Protein AF-0000000084972484 (afdb_homodimer)

pLDDT: mean 96.54, std 4.29, range [66.31, 98.94]

Sequence (312 aa):
MQRITNLLAIKDGQVLLLQKPRRGWFVAPGGKMEPGESIYDSAIREFQEETNLTPKDVHLKGVYTMVIKNGDTVVDEWMLYTFIATDVEGTPFVETREGILSWYEIERLKDLPMAAGDRTNLLFAALNQGTQYGTFEYTEDFELISEKIQNSTEQNMQRITNLLAIKDGQVLLLQKPRRGWFVAPGGKMEPGESIYDSAIREFQEETNLTPKDVHLKGVYTMVIKNGDTVVDEWMLYTFIATDVEGTPFVETREGILSWYEIERLKDLPMAAGDRTNLLFAALNQGTQYGTFEYTEDFELISEKIQNSTEQN

Structure (mmCIF, N/CA/C/O backbone):
data_AF-0000000084972484-model_v1
#
loop_
_entity.id
_entity.type
_entity.pdbx_description
1 polymer '8-oxo-dGTP diphosphatase'
#
loop_
_atom_site.group_PDB
_atom_site.id
_atom_site.type_symbol
_atom_site.label_atom_id
_atom_site.label_alt_id
_atom_site.label_comp_id
_atom_site.label_asym_id
_atom_site.label_entity_id
_atom_site.label_seq_id
_atom_site.pdbx_PDB_ins_code
_atom_site.Cartn_x
_atom_site.Cartn_y
_atom_site.Cartn_z
_atom_site.occupancy
_atom_site.B_iso_or_equiv
_atom_site.auth_seq_id
_atom_site.auth_comp_id
_atom_site.auth_asym_id
_atom_site.auth_atom_id
_atom_site.pdbx_PDB_model_num
ATOM 1 N N . MET A 1 1 ? 14.883 3.906 -2.758 1 89.44 1 MET A N 1
ATOM 2 C CA . MET A 1 1 ? 13.633 4.605 -3.033 1 89.44 1 MET A CA 1
ATOM 3 C C . MET A 1 1 ? 12.938 5.012 -1.736 1 89.44 1 MET A C 1
ATOM 5 O O . MET A 1 1 ? 12.852 4.223 -0.796 1 89.44 1 MET A O 1
ATOM 9 N N . GLN A 1 2 ? 12.508 6.246 -1.641 1 95.25 2 GLN A N 1
ATOM 10 C CA . GLN A 1 2 ? 11.867 6.785 -0.444 1 95.25 2 GLN A CA 1
ATOM 11 C C . GLN A 1 2 ? 10.43 6.285 -0.316 1 95.25 2 GLN A C 1
ATOM 13 O O . GLN A 1 2 ? 9.75 6.066 -1.321 1 95.25 2 GLN A O 1
ATOM 18 N N . ARG A 1 3 ? 9.992 6.047 0.884 1 98.56 3 ARG A N 1
ATOM 19 C CA . ARG A 1 3 ? 8.617 5.711 1.237 1 98.56 3 ARG A CA 1
ATOM 20 C C . ARG A 1 3 ? 8.047 6.723 2.227 1 98.56 3 ARG A C 1
ATOM 22 O O . ARG A 1 3 ? 8.641 6.973 3.277 1 98.56 3 ARG A O 1
ATOM 29 N N . ILE A 1 4 ? 6.895 7.262 1.868 1 98.75 4 ILE A N 1
ATOM 30 C CA . ILE A 1 4 ? 6.254 8.297 2.678 1 98.75 4 ILE A CA 1
ATOM 31 C C . ILE A 1 4 ? 4.859 7.832 3.098 1 98.75 4 ILE A C 1
ATOM 33 O O . ILE A 1 4 ? 4.117 7.266 2.293 1 98.75 4 ILE A O 1
ATOM 37 N N . THR A 1 5 ? 4.555 8.055 4.359 1 98.88 5 THR A N 1
ATOM 38 C CA . THR A 1 5 ? 3.193 7.848 4.844 1 98.88 5 THR A CA 1
ATOM 39 C C . THR A 1 5 ? 2.582 9.164 5.32 1 98.88 5 THR A C 1
ATOM 41 O O . THR A 1 5 ? 3.287 10.023 5.855 1 98.88 5 THR A O 1
ATOM 44 N N . ASN A 1 6 ? 1.361 9.328 5.074 1 98.81 6 ASN A N 1
ATOM 45 C CA . ASN A 1 6 ? 0.602 10.391 5.723 1 98.81 6 ASN A CA 1
ATOM 46 C C . ASN A 1 6 ? -0.734 9.883 6.254 1 98.81 6 ASN A C 1
ATOM 48 O O . ASN A 1 6 ? -1.174 8.781 5.898 1 98.81 6 ASN A O 1
ATOM 52 N N . LEU A 1 7 ? -1.251 10.523 7.211 1 98.94 7 LEU A N 1
ATOM 53 C CA . LEU A 1 7 ? -2.477 10.133 7.898 1 98.94 7 LEU A CA 1
ATOM 54 C C . LEU A 1 7 ? -3.402 11.328 8.086 1 98.94 7 LEU A C 1
ATOM 56 O O . LEU A 1 7 ? -3.035 12.305 8.742 1 98.94 7 LEU A O 1
ATOM 60 N N . LEU A 1 8 ? -4.543 11.273 7.492 1 98.88 8 LEU A N 1
ATOM 61 C CA . LEU A 1 8 ? -5.566 12.312 7.582 1 98.88 8 LEU A CA 1
ATOM 62 C C . LEU A 1 8 ? -6.582 11.977 8.672 1 98.88 8 LEU A C 1
ATOM 64 O O . LEU A 1 8 ? -7.371 11.039 8.523 1 98.88 8 LEU A O 1
ATOM 68 N N . ALA A 1 9 ? -6.586 12.688 9.734 1 98.69 9 ALA A N 1
ATOM 69 C CA . ALA A 1 9 ? -7.609 12.539 10.766 1 98.69 9 ALA A CA 1
ATOM 70 C C . ALA A 1 9 ? -8.914 13.211 10.352 1 98.69 9 ALA A C 1
ATOM 72 O O . ALA A 1 9 ? -8.914 14.367 9.922 1 98.69 9 ALA A O 1
ATOM 73 N N . ILE A 1 10 ? -9.945 12.523 10.453 1 98.06 10 ILE A N 1
ATOM 74 C CA . ILE A 1 10 ? -11.281 13.008 10.133 1 98.06 10 ILE A CA 1
ATOM 75 C C . ILE A 1 10 ? -12.18 12.898 11.367 1 98.06 10 ILE A C 1
ATOM 77 O O . ILE A 1 10 ? -12.445 11.789 11.844 1 98.06 10 ILE A O 1
ATOM 81 N N . LYS A 1 11 ? -12.625 13.953 11.812 1 95.19 11 LYS A N 1
ATOM 82 C CA . LYS A 1 11 ? -13.453 13.977 13.016 1 95.19 11 LYS A CA 1
ATOM 83 C C . LYS A 1 11 ? -14.492 15.094 12.938 1 95.19 11 LYS A C 1
ATOM 85 O O . LYS A 1 11 ? -14.156 16.25 12.656 1 95.19 11 LYS A O 1
ATOM 90 N N . ASP A 1 12 ? -15.812 14.703 13.211 1 94.62 12 ASP A N 1
ATOM 91 C CA . ASP A 1 12 ? -16.906 15.672 13.266 1 94.62 12 ASP A CA 1
ATOM 92 C C . ASP A 1 12 ? -16.953 16.516 11.992 1 94.62 12 ASP A C 1
ATOM 94 O O . ASP A 1 12 ? -17.031 17.75 12.055 1 94.62 12 ASP A O 1
ATOM 98 N N . GLY A 1 13 ? -16.719 15.859 10.82 1 95.38 13 GLY A N 1
ATOM 99 C CA . GLY A 1 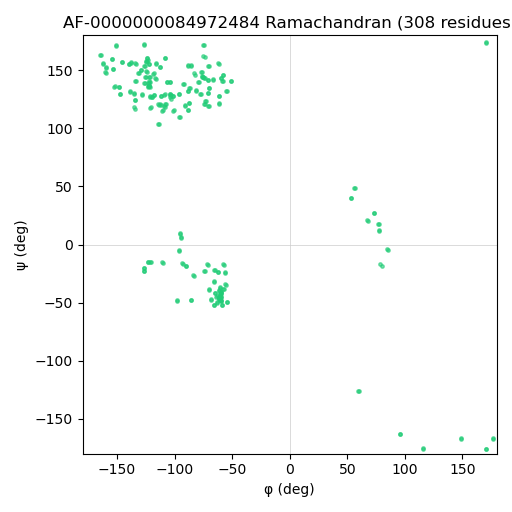13 ? -16.828 16.5 9.523 1 95.38 13 GLY A CA 1
ATOM 100 C C . GLY A 1 13 ? -15.633 17.391 9.188 1 95.38 13 GLY A C 1
ATOM 101 O O . GLY A 1 13 ? -15.672 18.156 8.227 1 95.38 13 GLY A O 1
ATOM 102 N N . GLN A 1 14 ? -14.617 17.266 9.938 1 98.06 14 GLN A N 1
ATOM 103 C CA . GLN A 1 14 ? -13.422 18.078 9.727 1 98.06 14 GLN A CA 1
ATOM 104 C C . GLN A 1 14 ? -12.188 17.203 9.531 1 98.06 14 GLN A C 1
ATOM 106 O O . GLN A 1 14 ? -12.188 16.031 9.914 1 98.06 14 GLN A O 1
ATOM 111 N N . VAL A 1 15 ? -11.195 17.797 8.906 1 98.62 15 VAL A N 1
ATOM 112 C CA . VAL A 1 15 ? -9.914 17.109 8.688 1 98.62 15 VAL A CA 1
ATOM 113 C C . VAL A 1 15 ? -8.789 17.922 9.328 1 98.62 15 VAL A C 1
ATOM 115 O O . VAL A 1 15 ? -8.805 19.156 9.297 1 98.62 15 VAL A O 1
ATOM 118 N N . LEU A 1 16 ? -7.852 17.219 9.938 1 98 16 LEU A N 1
ATOM 119 C CA . LEU A 1 16 ? -6.672 17.859 10.508 1 98 16 LEU A CA 1
ATOM 120 C C . LEU A 1 16 ? -5.574 18 9.461 1 98 16 LEU A C 1
ATOM 122 O O . LEU A 1 16 ? -5.125 17.016 8.891 1 98 16 LEU A O 1
ATOM 126 N N . LEU A 1 17 ? -5.168 19.234 9.234 1 98 17 LEU A N 1
ATOM 127 C CA . LEU A 1 17 ? -4.148 19.5 8.227 1 98 17 LEU A CA 1
ATOM 128 C C . LEU A 1 17 ? -2.99 20.297 8.82 1 98 17 LEU A C 1
ATOM 130 O O . LEU A 1 17 ? -3.146 20.938 9.859 1 98 17 LEU A O 1
ATOM 134 N N . LEU A 1 18 ? -1.898 20.141 8.25 1 97.12 18 LEU A N 1
ATOM 135 C CA . LEU A 1 18 ? -0.684 20.875 8.57 1 97.12 18 LEU A CA 1
ATOM 136 C C . LEU A 1 18 ? -0.345 21.859 7.461 1 97.12 18 LEU A C 1
ATOM 138 O O . LEU A 1 18 ? -0.182 21.469 6.305 1 97.12 18 LEU A O 1
ATOM 142 N N . GLN A 1 19 ? -0.308 23.109 7.758 1 96.38 19 GLN A N 1
ATOM 143 C CA . GLN A 1 19 ? 0.121 24.125 6.789 1 96.38 19 GLN A CA 1
ATOM 144 C C . GLN A 1 19 ? 1.631 24.328 6.852 1 96.38 19 GLN A C 1
ATOM 146 O O . GLN A 1 19 ? 2.152 24.812 7.859 1 96.38 19 GLN A O 1
ATOM 151 N N . LYS A 1 20 ? 2.291 24 5.781 1 92.94 20 LYS A N 1
ATOM 152 C CA . LYS A 1 20 ? 3.746 24.125 5.73 1 92.94 20 LYS A CA 1
ATOM 153 C C . LYS A 1 20 ? 4.168 25.594 5.555 1 92.94 20 LYS A C 1
ATOM 155 O O . LYS A 1 20 ? 3.506 26.344 4.848 1 92.94 20 LYS A O 1
ATOM 160 N N . PRO A 1 21 ? 5.305 25.938 6.199 1 86.62 21 PRO A N 1
ATOM 161 C CA . PRO A 1 21 ? 5.781 27.328 6.094 1 86.62 21 PRO A CA 1
ATOM 162 C C . PRO A 1 21 ? 6.145 27.719 4.664 1 86.62 21 PRO A C 1
ATOM 164 O O . PRO A 1 21 ? 5.852 28.828 4.23 1 86.62 21 PRO A O 1
ATOM 167 N N . ARG A 1 22 ? 6.848 26.844 3.979 1 77.5 22 ARG A N 1
ATOM 168 C CA . ARG A 1 22 ? 7.227 27.109 2.596 1 77.5 22 ARG A CA 1
ATOM 169 C C . ARG A 1 22 ? 6.027 26.969 1.662 1 77.5 22 ARG A C 1
ATOM 171 O O . ARG A 1 22 ? 5.395 25.906 1.616 1 77.5 22 ARG A O 1
ATOM 178 N N . ARG A 1 23 ? 5.543 27.984 0.837 1 81.94 23 ARG A N 1
ATOM 179 C CA . ARG A 1 23 ? 4.496 28.047 -0.175 1 81.94 23 ARG A CA 1
ATOM 180 C C . ARG A 1 23 ? 3.115 28.141 0.47 1 81.94 23 ARG A C 1
ATOM 182 O O . ARG A 1 23 ? 2.121 28.391 -0.214 1 81.94 23 ARG A O 1
ATOM 189 N N . GLY A 1 24 ? 3.088 27.766 1.851 1 90.62 24 GLY A N 1
ATOM 190 C CA . GLY A 1 24 ? 1.802 27.812 2.527 1 90.62 24 GLY A CA 1
ATOM 191 C C . GLY A 1 24 ? 0.9 26.641 2.174 1 90.62 24 GLY A C 1
ATOM 192 O O . GLY A 1 24 ? -0.32 26.734 2.338 1 90.62 24 GLY A O 1
ATOM 193 N N . TRP A 1 25 ? 1.458 25.609 1.646 1 94.56 25 TRP A N 1
ATOM 194 C CA . TRP A 1 25 ? 0.676 24.453 1.214 1 94.56 25 TRP A CA 1
ATOM 195 C C . TRP A 1 25 ? 0.201 23.641 2.412 1 94.56 25 TRP A C 1
ATOM 197 O O . TRP A 1 25 ? 0.936 23.469 3.387 1 94.56 25 TRP A O 1
ATOM 207 N N . PHE A 1 26 ? -1.023 23.125 2.262 1 97.12 26 PHE A N 1
ATOM 208 C CA . PHE A 1 26 ? -1.597 22.219 3.26 1 97.12 26 PHE A CA 1
ATOM 209 C C . PHE A 1 26 ? -1.3 20.766 2.914 1 97.12 26 PHE A C 1
ATOM 211 O O . PHE A 1 26 ? -1.375 20.375 1.749 1 97.12 26 PHE A O 1
ATOM 218 N N . VAL A 1 27 ? -0.958 20.031 3.912 1 97.25 27 VAL A N 1
ATOM 219 C CA . VAL A 1 27 ? -0.703 18.609 3.758 1 97.25 27 VAL A CA 1
ATOM 220 C C . VAL A 1 27 ? -1.32 17.844 4.926 1 97.25 27 VAL A C 1
ATOM 222 O O . VAL A 1 27 ? -1.658 18.438 5.953 1 97.25 27 VAL A O 1
ATOM 225 N N . ALA A 1 28 ? -1.609 16.562 4.75 1 98.44 28 ALA A N 1
ATOM 226 C CA . ALA A 1 28 ? -1.858 15.695 5.898 1 98.44 28 ALA A CA 1
ATOM 227 C C . ALA A 1 28 ? -0.57 15.43 6.672 1 98.44 28 ALA A C 1
ATOM 229 O O . ALA A 1 28 ? 0.498 15.273 6.078 1 98.44 28 ALA A O 1
ATOM 230 N N . PRO A 1 29 ? -0.65 15.391 8.062 1 97.94 29 PRO A N 1
ATOM 231 C CA . PRO A 1 29 ? 0.538 14.992 8.82 1 97.94 29 PRO A CA 1
ATOM 232 C C . PRO A 1 29 ? 1.147 13.688 8.32 1 97.94 29 PRO A C 1
ATOM 234 O O . PRO A 1 29 ? 0.418 12.766 7.953 1 97.94 29 PRO A O 1
ATOM 237 N N . GLY A 1 30 ? 2.4 13.578 8.281 1 97.81 30 GLY A N 1
ATOM 238 C CA . GLY A 1 30 ? 3.09 12.398 7.766 1 97.81 30 GLY A CA 1
ATOM 239 C C . GLY A 1 30 ? 4.586 12.602 7.621 1 97.81 30 GLY A C 1
ATOM 240 O O . GLY A 1 30 ? 5.125 13.625 8.047 1 97.81 30 GLY A O 1
ATOM 241 N N . GLY A 1 31 ? 5.289 11.586 7.074 1 97.81 31 GLY A N 1
ATOM 242 C CA . GLY A 1 31 ? 6.734 11.648 6.922 1 97.81 31 GLY A CA 1
ATOM 243 C C . GLY A 1 31 ? 7.336 10.375 6.371 1 97.81 31 GLY A C 1
ATOM 244 O O . GLY A 1 31 ? 6.621 9.523 5.84 1 97.81 31 GLY A O 1
ATOM 245 N N . LYS A 1 32 ? 8.641 10.297 6.488 1 98.31 32 LYS A N 1
ATOM 246 C CA . LYS A 1 32 ? 9.383 9.188 5.887 1 98.31 32 LYS A CA 1
ATOM 247 C C . LYS A 1 32 ? 9.297 7.938 6.758 1 98.31 32 LYS A C 1
ATOM 249 O O . LYS A 1 32 ? 9.352 8.023 7.984 1 98.31 32 LYS A O 1
ATOM 254 N N . MET A 1 33 ? 9.156 6.816 6.098 1 98.56 33 MET A N 1
ATOM 255 C CA . MET A 1 33 ? 9.266 5.535 6.789 1 98.56 33 MET A CA 1
ATOM 256 C C . MET A 1 33 ? 10.695 5.312 7.289 1 98.56 33 MET A C 1
ATOM 258 O O . MET A 1 33 ? 11.656 5.672 6.609 1 98.56 33 MET A O 1
ATOM 262 N N . GLU A 1 34 ? 10.859 4.742 8.453 1 97.88 34 GLU A N 1
ATOM 263 C CA . GLU A 1 34 ? 12.148 4.246 8.93 1 97.88 34 GLU A CA 1
ATOM 264 C C . GLU A 1 34 ? 12.406 2.824 8.445 1 97.88 34 GLU A C 1
ATOM 266 O O . GLU A 1 34 ? 11.469 2.074 8.18 1 97.88 34 GLU A O 1
ATOM 271 N N . PRO A 1 35 ? 13.656 2.477 8.352 1 96.31 35 PRO A N 1
ATOM 272 C CA . PRO A 1 35 ? 13.961 1.108 7.922 1 96.31 35 PRO A CA 1
ATOM 273 C C . PRO A 1 35 ? 13.289 0.053 8.797 1 96.31 35 PRO A C 1
ATOM 275 O O . PRO A 1 35 ? 13.266 0.179 10.023 1 96.31 35 PRO A O 1
ATOM 278 N N . GLY A 1 36 ? 12.641 -0.924 8.156 1 96.31 36 GLY A N 1
ATOM 279 C CA . GLY A 1 36 ? 12.078 -2.074 8.844 1 96.31 36 GLY A CA 1
ATOM 280 C C . GLY A 1 36 ? 10.68 -1.821 9.383 1 96.31 36 GLY A C 1
ATOM 281 O O . GLY A 1 36 ? 10.031 -2.738 9.883 1 96.31 36 GLY A O 1
ATOM 282 N N . GLU A 1 37 ? 10.188 -0.682 9.273 1 97.62 37 GLU A N 1
ATOM 283 C CA . GLU A 1 37 ? 8.859 -0.348 9.781 1 97.62 37 GLU A CA 1
ATOM 284 C C . GLU A 1 37 ? 7.77 -0.749 8.797 1 97.62 37 GLU A C 1
ATOM 286 O O . GLU A 1 37 ? 8.008 -0.813 7.59 1 97.62 37 GLU A O 1
ATOM 291 N N . SER A 1 38 ? 6.598 -1.129 9.344 1 98.81 38 SER A N 1
ATOM 292 C CA . SER A 1 38 ? 5.441 -1.236 8.461 1 98.81 38 SER A CA 1
ATOM 293 C C . SER A 1 38 ? 4.898 0.14 8.086 1 98.81 38 SER A C 1
ATOM 295 O O . SER A 1 38 ? 5.16 1.124 8.781 1 98.81 38 SER A O 1
ATOM 297 N N . ILE A 1 39 ? 4.098 0.188 7.023 1 98.94 39 ILE A N 1
ATOM 298 C CA . ILE A 1 39 ? 3.488 1.457 6.641 1 98.94 39 ILE A CA 1
ATOM 299 C C . ILE A 1 39 ? 2.51 1.905 7.723 1 98.94 39 ILE A C 1
ATOM 301 O O . ILE A 1 39 ? 2.33 3.105 7.945 1 98.94 39 ILE A O 1
ATOM 305 N N . TYR A 1 40 ? 1.895 0.992 8.391 1 98.94 40 TYR A N 1
ATOM 306 C CA . TYR A 1 40 ? 0.938 1.274 9.453 1 98.94 40 TYR A CA 1
ATOM 307 C C . TYR A 1 40 ? 1.627 1.931 10.641 1 98.94 40 TYR A C 1
ATOM 309 O O . TYR A 1 40 ? 1.202 2.992 11.109 1 98.94 40 TYR A O 1
ATOM 317 N N . ASP A 1 41 ? 2.699 1.298 11.117 1 98.88 41 ASP A N 1
ATOM 318 C CA . ASP A 1 41 ? 3.473 1.844 12.227 1 98.88 41 ASP A CA 1
ATOM 319 C C . ASP A 1 41 ? 4.047 3.213 11.875 1 98.88 41 ASP A C 1
ATOM 321 O O . ASP A 1 41 ? 4.062 4.121 12.711 1 98.88 41 ASP A O 1
ATOM 325 N N . SER A 1 42 ? 4.535 3.307 10.695 1 98.88 42 SER A N 1
ATOM 326 C CA . SER A 1 42 ? 5.109 4.566 10.242 1 98.88 42 SER A CA 1
ATOM 327 C C . SER A 1 42 ? 4.074 5.688 10.258 1 98.88 42 SER A C 1
ATOM 329 O O . SER A 1 42 ? 4.34 6.777 10.766 1 98.88 42 SER A O 1
ATOM 331 N N . ALA A 1 43 ? 2.867 5.418 9.719 1 98.88 43 ALA A N 1
ATOM 332 C CA . ALA A 1 43 ? 1.811 6.422 9.648 1 98.88 43 ALA A CA 1
ATOM 333 C C . ALA A 1 43 ? 1.432 6.91 11.047 1 98.88 43 ALA A C 1
ATOM 335 O O . ALA A 1 43 ? 1.315 8.117 11.281 1 98.88 43 ALA A O 1
ATOM 336 N N . ILE A 1 44 ? 1.293 5.949 11.938 1 98.88 44 ILE A N 1
ATOM 337 C CA . ILE A 1 44 ? 0.881 6.281 13.297 1 98.88 44 ILE A CA 1
ATOM 338 C C . ILE A 1 44 ? 1.992 7.059 14 1 98.88 44 ILE A C 1
ATOM 340 O O . ILE A 1 44 ? 1.734 8.078 14.641 1 98.88 44 ILE A O 1
ATOM 344 N N . ARG A 1 45 ? 3.24 6.562 13.898 1 98.75 45 ARG A N 1
ATOM 345 C CA . ARG A 1 45 ? 4.367 7.223 14.555 1 98.75 45 ARG A CA 1
ATOM 346 C C . ARG A 1 45 ? 4.516 8.664 14.07 1 98.75 45 ARG A C 1
ATOM 348 O O . ARG A 1 45 ? 4.598 9.586 14.875 1 98.75 45 ARG A O 1
ATOM 355 N N . GLU A 1 46 ? 4.57 8.883 12.75 1 98.38 46 GLU A N 1
ATOM 356 C CA . GLU A 1 46 ? 4.723 10.219 12.172 1 98.38 46 GLU A CA 1
ATOM 357 C C . GLU A 1 46 ? 3.57 11.133 12.586 1 98.38 46 GLU A C 1
ATOM 359 O O . GLU A 1 46 ? 3.781 12.312 12.883 1 98.38 46 GLU A O 1
ATOM 364 N N . PHE A 1 47 ? 2.352 10.609 12.594 1 98.69 47 PHE A N 1
ATOM 365 C CA . PHE A 1 47 ? 1.179 11.391 12.984 1 98.69 47 PHE A CA 1
ATOM 366 C C . PHE A 1 47 ? 1.301 11.859 14.422 1 98.69 47 PHE A C 1
ATOM 368 O O . PHE A 1 47 ? 1.072 13.039 14.719 1 98.69 47 PHE A O 1
ATOM 375 N N . GLN A 1 48 ? 1.665 10.953 15.266 1 98.38 48 GLN A N 1
ATOM 376 C CA . GLN A 1 48 ? 1.807 11.297 16.672 1 98.38 48 GLN A CA 1
ATOM 377 C C . GLN A 1 48 ? 2.932 12.305 16.891 1 98.38 48 GLN A C 1
ATOM 379 O O . GLN A 1 48 ? 2.781 13.25 17.656 1 98.38 48 GLN A O 1
ATOM 384 N N . GLU A 1 49 ? 4.039 12.125 16.219 1 97.5 49 GLU A N 1
ATOM 385 C CA . GLU A 1 49 ? 5.18 13.023 16.344 1 97.5 49 GLU A CA 1
ATOM 386 C C . GLU A 1 49 ? 4.805 14.445 15.922 1 97.5 49 GLU A C 1
ATOM 388 O O . GLU A 1 49 ? 5.23 15.414 16.547 1 97.5 49 GLU A O 1
ATOM 393 N N . GLU A 1 50 ? 3.977 14.57 14.914 1 96.81 50 GLU A N 1
ATOM 394 C CA . GLU A 1 50 ? 3.699 15.875 14.336 1 96.81 50 GLU A CA 1
ATOM 395 C C . GLU A 1 50 ? 2.469 16.516 14.969 1 96.81 50 GLU A C 1
ATOM 397 O O . GLU A 1 50 ? 2.262 17.719 14.859 1 96.81 50 GLU A O 1
ATOM 402 N N . THR A 1 51 ? 1.583 15.758 15.695 1 97.62 51 THR A N 1
ATOM 403 C CA . THR A 1 51 ? 0.297 16.328 16.094 1 97.62 51 THR A CA 1
ATOM 404 C C . THR A 1 51 ? 0.086 16.188 17.594 1 97.62 51 THR A C 1
ATOM 406 O O . THR A 1 51 ? -0.775 16.859 18.172 1 97.62 51 THR A O 1
ATOM 409 N N . ASN A 1 52 ? 0.817 15.266 18.25 1 97.75 52 ASN A N 1
ATOM 410 C CA . ASN A 1 52 ? 0.631 14.93 19.656 1 97.75 52 ASN A CA 1
ATOM 411 C C . ASN A 1 52 ? -0.711 14.25 19.906 1 97.75 52 ASN A C 1
ATOM 413 O O . ASN A 1 52 ? -1.257 14.312 21 1 97.75 52 ASN A O 1
ATOM 417 N N . LEU A 1 53 ? -1.282 13.688 18.875 1 98.12 53 LEU A N 1
ATOM 418 C CA . LEU A 1 53 ? -2.553 12.977 18.969 1 98.12 53 LEU A CA 1
ATOM 419 C C . LEU A 1 53 ? -2.357 11.484 18.719 1 98.12 53 LEU A C 1
ATOM 421 O O . LEU A 1 53 ? -1.43 11.086 18 1 98.12 53 LEU A O 1
ATOM 425 N N . THR A 1 54 ? -3.225 10.688 19.297 1 98.69 54 THR A N 1
ATOM 426 C CA . THR A 1 54 ? -3.307 9.266 19 1 98.69 54 THR A CA 1
ATOM 427 C C . THR A 1 54 ? -4.469 8.977 18.047 1 98.69 54 THR A C 1
ATOM 429 O O . THR A 1 54 ? -5.629 9.203 18.391 1 98.69 54 THR A O 1
ATOM 432 N N . PRO A 1 55 ? -4.164 8.523 16.875 1 98.75 55 PRO A N 1
ATOM 433 C CA . PRO A 1 55 ? -5.254 8.242 15.938 1 98.75 55 PRO A CA 1
ATOM 434 C C . PRO A 1 55 ? -5.996 6.949 16.25 1 98.75 55 PRO A C 1
ATOM 436 O O . PRO A 1 55 ? -5.387 5.992 16.75 1 98.75 55 PRO A O 1
ATOM 439 N N . LYS A 1 56 ? -7.258 6.926 15.953 1 98.06 56 LYS A N 1
ATOM 440 C CA . LYS A 1 56 ? -8.102 5.746 16.141 1 98.06 56 LYS A CA 1
ATOM 441 C C . LYS A 1 56 ? -8.672 5.262 14.812 1 98.06 56 LYS A C 1
ATOM 443 O O . LYS A 1 56 ? -8.938 6.066 13.914 1 98.06 56 LYS A O 1
ATOM 448 N N . ASP A 1 57 ? -8.852 3.92 14.695 1 98 57 ASP A N 1
ATOM 449 C 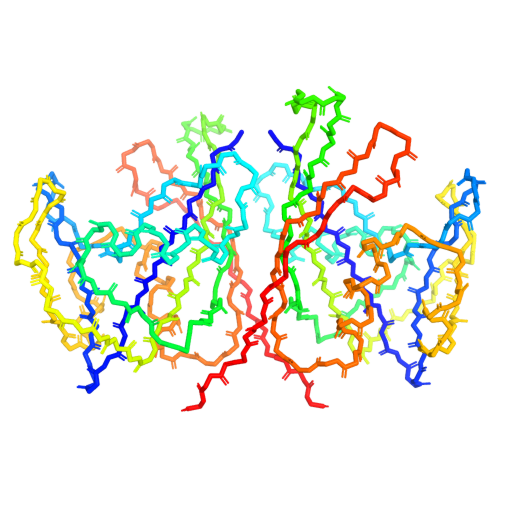CA . ASP A 1 57 ? -9.469 3.287 13.539 1 98 57 ASP A CA 1
ATOM 450 C C . ASP A 1 57 ? -8.727 3.652 12.258 1 98 57 ASP A C 1
ATOM 452 O O . ASP A 1 57 ? -9.336 4.113 11.289 1 98 57 ASP A O 1
ATOM 456 N N . VAL A 1 58 ? -7.457 3.529 12.289 1 98.81 58 VAL A N 1
ATOM 457 C CA . VAL A 1 58 ? -6.574 3.865 11.18 1 98.81 58 VAL A CA 1
ATOM 458 C C . VAL A 1 58 ? -6.758 2.852 10.047 1 98.81 58 VAL A C 1
ATOM 460 O O . VAL A 1 58 ? -6.801 1.644 10.289 1 98.81 58 VAL A O 1
ATOM 463 N N . HIS A 1 59 ? -6.863 3.369 8.828 1 98.88 59 HIS A N 1
ATOM 464 C CA . HIS A 1 59 ? -7.098 2.502 7.676 1 98.88 59 HIS A CA 1
ATOM 465 C C . HIS A 1 59 ? -6.453 3.072 6.418 1 98.88 59 HIS A C 1
ATOM 467 O O . HIS A 1 59 ? -6.535 4.277 6.164 1 98.88 59 HIS A O 1
ATOM 473 N N . LEU A 1 60 ? -5.797 2.242 5.648 1 98.94 60 LEU A N 1
ATOM 474 C CA . LEU A 1 60 ? -5.156 2.631 4.398 1 98.94 60 LEU A CA 1
ATOM 475 C C . LEU A 1 60 ? -6.191 2.936 3.322 1 98.94 60 LEU A C 1
ATOM 477 O O . LEU A 1 60 ? -7.086 2.123 3.066 1 98.94 60 LEU A O 1
ATOM 481 N N . LYS A 1 61 ? -6.055 4.105 2.65 1 98.88 61 LYS A N 1
ATOM 482 C CA . LYS A 1 61 ? -7.035 4.516 1.651 1 98.88 61 LYS A CA 1
ATOM 483 C C . LYS A 1 61 ? -6.387 4.695 0.283 1 98.88 61 LYS A C 1
ATOM 485 O O . LYS A 1 61 ? -7.078 4.789 -0.732 1 98.88 61 LYS A O 1
ATOM 490 N N . GLY A 1 62 ? -5.082 4.766 0.251 1 98.88 62 GLY A N 1
ATOM 491 C CA . GLY A 1 62 ? -4.457 4.996 -1.041 1 98.88 62 GLY A CA 1
ATOM 492 C C . GLY A 1 62 ? -2.994 4.594 -1.074 1 98.88 62 GLY A C 1
ATOM 493 O O . GLY A 1 62 ? -2.291 4.703 -0.067 1 98.88 62 GLY A O 1
ATOM 494 N N . VAL A 1 63 ? -2.484 4.156 -2.17 1 98.94 63 VAL A N 1
ATOM 495 C CA . VAL A 1 63 ? -1.088 3.848 -2.455 1 98.94 63 VAL A CA 1
ATOM 496 C C . VAL A 1 63 ? -0.696 4.43 -3.811 1 98.94 63 VAL A C 1
ATOM 498 O O . VAL A 1 63 ? -1.312 4.113 -4.832 1 98.94 63 VAL A O 1
ATOM 501 N N . TYR A 1 64 ? 0.36 5.262 -3.826 1 98.88 64 TYR A N 1
ATOM 502 C CA . TYR A 1 64 ? 0.665 6.02 -5.035 1 98.88 64 TYR A CA 1
ATOM 503 C C . TYR A 1 64 ? 2.15 5.945 -5.367 1 98.88 64 TYR A C 1
ATOM 505 O O . TYR A 1 64 ? 2.996 5.977 -4.469 1 98.88 64 TYR A O 1
ATOM 513 N N . THR A 1 65 ? 2.42 5.84 -6.633 1 98.81 65 THR A N 1
ATOM 514 C CA . THR A 1 65 ? 3.758 6.059 -7.164 1 98.81 65 THR A CA 1
ATOM 515 C C . THR A 1 65 ? 3.949 7.52 -7.562 1 98.81 65 THR A C 1
ATOM 517 O O . THR A 1 65 ? 3.213 8.039 -8.398 1 98.81 65 THR A O 1
ATOM 520 N N . MET A 1 66 ? 4.922 8.164 -6.938 1 98.5 66 MET A N 1
ATOM 521 C CA . MET A 1 66 ? 5.234 9.562 -7.211 1 98.5 66 MET A CA 1
ATOM 522 C C . MET A 1 66 ? 6.496 9.68 -8.062 1 98.5 66 MET A C 1
ATOM 524 O O . MET A 1 66 ? 7.535 9.109 -7.715 1 98.5 66 MET A O 1
ATOM 528 N N . VAL A 1 67 ? 6.371 10.445 -9.172 1 98.44 67 VAL A N 1
ATOM 529 C CA . VAL A 1 67 ? 7.48 10.547 -10.109 1 98.44 67 VAL A CA 1
ATOM 530 C C . VAL A 1 67 ? 7.793 12.016 -10.391 1 98.44 67 VAL A C 1
ATOM 532 O O . VAL A 1 67 ? 6.891 12.805 -10.68 1 98.44 67 VAL A O 1
ATOM 535 N N . ILE A 1 68 ? 9.023 12.391 -10.273 1 98.31 68 ILE A N 1
ATOM 536 C CA . ILE A 1 68 ? 9.484 13.711 -10.68 1 98.31 68 ILE A CA 1
ATOM 537 C C . ILE A 1 68 ? 10.25 13.609 -12 1 98.31 68 ILE A C 1
ATOM 539 O O . ILE A 1 68 ? 11.18 12.805 -12.125 1 98.31 68 ILE A O 1
ATOM 543 N N . LYS A 1 69 ? 9.922 14.391 -12.914 1 98.12 69 LYS A N 1
ATOM 544 C CA . LYS A 1 69 ? 10.523 14.352 -14.25 1 98.12 69 LYS A CA 1
ATOM 545 C C . LYS A 1 69 ? 11.164 15.688 -14.602 1 98.12 69 LYS A C 1
ATOM 547 O O . LYS A 1 69 ? 10.68 16.75 -14.188 1 98.12 69 LYS A O 1
ATOM 552 N N . ASN A 1 70 ? 12.25 15.648 -15.297 1 97.75 70 ASN A N 1
ATOM 553 C CA . ASN A 1 70 ? 12.852 16.734 -16.078 1 97.75 70 ASN A CA 1
ATOM 554 C C . ASN A 1 70 ? 12.836 16.422 -17.562 1 97.75 70 ASN A C 1
ATOM 556 O O . ASN A 1 70 ? 13.664 15.648 -18.047 1 97.75 70 ASN A O 1
ATOM 560 N N . GLY A 1 71 ? 11.938 17.062 -18.188 1 94.81 71 GLY A N 1
ATOM 561 C CA . GLY A 1 71 ? 11.688 16.578 -19.547 1 94.81 71 GLY A CA 1
ATOM 562 C C . GLY A 1 71 ? 11.25 15.133 -19.578 1 94.81 71 GLY A C 1
ATOM 563 O O . GLY A 1 71 ? 10.297 14.742 -18.891 1 94.81 71 GLY A O 1
ATOM 564 N N . ASP A 1 72 ? 11.953 14.305 -20.359 1 92.94 72 ASP A N 1
ATOM 565 C CA . ASP A 1 72 ? 11.57 12.906 -20.484 1 92.94 72 ASP A CA 1
ATOM 566 C C . ASP A 1 72 ? 12.336 12.023 -19.5 1 92.94 72 ASP A C 1
ATOM 568 O O . ASP A 1 72 ? 12.102 10.812 -19.438 1 92.94 72 ASP A O 1
ATOM 572 N N . THR A 1 73 ? 13.094 12.68 -18.641 1 96.94 73 THR A N 1
ATOM 573 C CA . THR A 1 73 ? 13.953 11.93 -17.734 1 96.94 73 THR A CA 1
ATOM 574 C C . THR A 1 73 ? 13.367 11.891 -16.328 1 96.94 73 THR A C 1
ATOM 576 O O . THR A 1 73 ? 13.008 12.93 -15.773 1 96.94 73 THR A O 1
ATOM 579 N N . VAL A 1 74 ? 13.195 10.711 -15.789 1 97.38 74 VAL A N 1
ATOM 580 C CA . VAL A 1 74 ? 12.789 10.562 -14.391 1 97.38 74 VAL A CA 1
ATOM 581 C C . VAL A 1 74 ? 13.961 10.914 -13.477 1 97.38 74 VAL A C 1
ATOM 583 O O . VAL A 1 74 ? 15.031 10.305 -13.562 1 97.38 74 VAL A O 1
ATOM 586 N N . VAL A 1 75 ? 13.75 11.875 -12.57 1 97.56 75 VAL A N 1
ATOM 587 C CA . VAL A 1 75 ? 14.875 12.305 -11.75 1 97.56 75 VAL A CA 1
ATOM 588 C C . VAL A 1 75 ? 14.648 11.867 -10.305 1 97.56 75 VAL A C 1
ATOM 590 O O . VAL A 1 75 ? 15.578 11.883 -9.492 1 97.56 75 VAL A O 1
ATOM 593 N N . ASP A 1 76 ? 13.445 11.5 -10 1 97.69 76 ASP A N 1
ATOM 594 C CA . ASP A 1 76 ? 13.141 10.969 -8.672 1 97.69 76 ASP A CA 1
ATOM 595 C C . ASP A 1 76 ? 11.844 10.164 -8.688 1 97.69 76 ASP A C 1
ATOM 597 O O . ASP A 1 76 ? 10.977 10.391 -9.539 1 97.69 76 ASP A O 1
ATOM 601 N N . GLU A 1 77 ? 11.695 9.227 -7.848 1 98.12 77 GLU A N 1
ATOM 602 C CA . GLU A 1 77 ? 10.516 8.383 -7.676 1 98.12 77 GLU A CA 1
ATOM 603 C C . GLU A 1 77 ? 10.398 7.879 -6.238 1 98.12 77 GLU A C 1
ATOM 605 O O . GLU A 1 77 ? 11.398 7.516 -5.621 1 98.12 77 GLU A O 1
ATOM 610 N N . TRP A 1 78 ? 9.219 7.91 -5.656 1 98.44 78 TRP A N 1
ATOM 611 C CA . TRP A 1 78 ? 8.984 7.352 -4.328 1 98.44 78 TRP A CA 1
ATOM 612 C C . TRP A 1 78 ? 7.551 6.867 -4.18 1 98.44 78 TRP A C 1
ATOM 614 O O . TRP A 1 78 ? 6.734 7.039 -5.086 1 98.44 78 TRP A O 1
ATOM 624 N N . MET A 1 79 ? 7.25 6.184 -3.1 1 98.75 79 MET A N 1
ATOM 625 C CA . MET A 1 79 ? 5.895 5.727 -2.797 1 98.75 79 MET A CA 1
ATOM 626 C C . MET A 1 79 ? 5.258 6.594 -1.718 1 98.75 79 MET A C 1
ATOM 628 O O . MET A 1 79 ? 5.926 7 -0.765 1 98.75 79 MET A O 1
ATOM 632 N N . LEU A 1 80 ? 4.004 6.875 -1.91 1 98.88 80 LEU A N 1
ATOM 633 C CA . LEU A 1 80 ? 3.188 7.547 -0.906 1 98.88 80 LEU A CA 1
ATOM 634 C C . LEU A 1 80 ? 2.035 6.656 -0.455 1 98.88 80 LEU A C 1
ATOM 636 O O . LEU A 1 80 ? 1.332 6.074 -1.285 1 98.88 80 LEU A O 1
ATOM 640 N N . TYR A 1 81 ? 1.872 6.465 0.837 1 98.94 81 TYR A N 1
ATOM 641 C CA . TYR A 1 81 ? 0.764 5.746 1.455 1 98.94 81 TYR A CA 1
ATOM 642 C C . TYR A 1 81 ? -0.126 6.695 2.25 1 98.94 81 TYR A C 1
ATOM 644 O O . TYR A 1 81 ? 0.332 7.34 3.195 1 98.94 81 TYR A O 1
ATOM 652 N N . THR A 1 82 ? -1.382 6.789 1.909 1 98.94 82 THR A N 1
ATOM 653 C CA . THR A 1 82 ? -2.312 7.699 2.564 1 98.94 82 THR A CA 1
ATOM 654 C C . THR A 1 82 ? -3.291 6.93 3.447 1 98.94 82 THR A C 1
ATOM 656 O O . THR A 1 82 ? -4.039 6.078 2.961 1 98.94 82 THR A O 1
ATOM 659 N N . PHE A 1 83 ? -3.289 7.238 4.711 1 98.94 83 PHE A N 1
ATOM 660 C CA . PHE A 1 83 ? -4.184 6.652 5.703 1 98.94 83 PHE A CA 1
ATOM 661 C C . PHE A 1 83 ? -5.23 7.664 6.156 1 98.94 83 PHE A C 1
ATOM 663 O O . PHE A 1 83 ? -5.031 8.875 6.02 1 98.94 83 PHE A O 1
ATOM 670 N N . ILE A 1 84 ? -6.301 7.129 6.727 1 98.88 84 ILE A N 1
ATOM 671 C CA . ILE A 1 84 ? -7.227 7.969 7.48 1 98.88 84 ILE A CA 1
ATOM 672 C C . ILE A 1 84 ? -7.344 7.449 8.914 1 98.88 84 I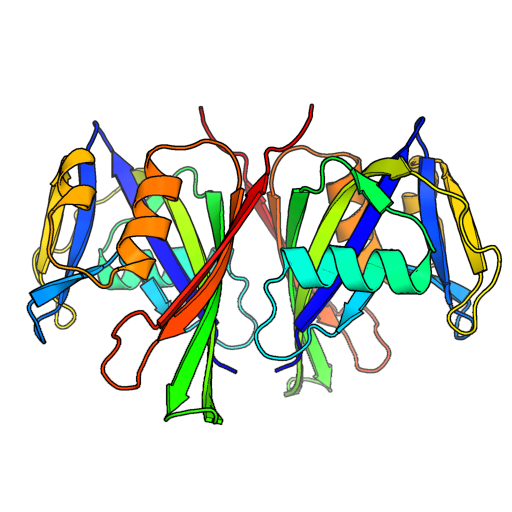LE A C 1
ATOM 674 O O . ILE A 1 84 ? -7.059 6.281 9.18 1 98.88 84 ILE A O 1
ATOM 678 N N . ALA A 1 85 ? -7.684 8.266 9.805 1 98.75 85 ALA A N 1
ATOM 679 C CA . ALA A 1 85 ? -8.211 7.965 11.133 1 98.75 85 ALA A CA 1
ATOM 680 C C . ALA A 1 85 ? -9.57 8.625 11.336 1 98.75 85 ALA A C 1
ATOM 682 O O . ALA A 1 85 ?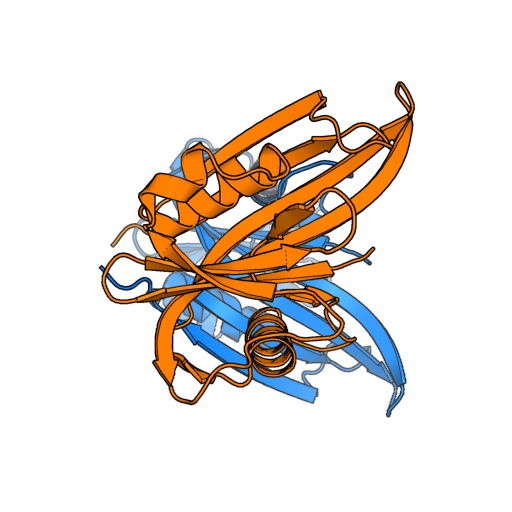 -9.75 9.805 11.023 1 98.75 85 ALA A O 1
ATOM 683 N N . THR A 1 86 ? -10.539 7.895 11.906 1 97.69 86 THR A N 1
ATOM 684 C CA . THR A 1 86 ? -11.883 8.461 12 1 97.69 86 THR A CA 1
ATOM 685 C C . THR A 1 86 ? -12.117 9.094 13.367 1 97.69 86 THR A C 1
ATOM 687 O O . THR A 1 86 ? -13.18 9.664 13.625 1 97.69 86 THR A O 1
ATOM 690 N N . ASP A 1 87 ? -11.148 8.953 14.25 1 97.38 87 ASP A N 1
ATOM 691 C CA . ASP A 1 87 ? -11.133 9.617 15.547 1 97.38 87 ASP A CA 1
ATOM 692 C C . ASP A 1 87 ? -9.711 9.789 16.062 1 97.38 87 ASP A C 1
ATOM 694 O O . ASP A 1 87 ? -8.781 9.164 15.555 1 97.38 87 ASP A O 1
ATOM 698 N N . VAL A 1 88 ? -9.547 10.719 16.984 1 98.12 88 VAL A N 1
ATOM 699 C CA . VAL A 1 88 ? -8.25 10.938 17.625 1 98.12 88 VAL A CA 1
ATOM 700 C C . VAL A 1 88 ? -8.453 11.203 19.109 1 98.12 88 VAL A C 1
ATOM 702 O O . VAL A 1 88 ? -9.531 11.617 19.547 1 98.12 88 VAL A O 1
ATOM 705 N N . GLU A 1 89 ? -7.414 10.906 19.797 1 98.12 89 GLU A N 1
ATOM 706 C CA . GLU A 1 89 ? -7.379 11.211 21.219 1 98.12 89 GLU A CA 1
ATOM 707 C C . GLU A 1 89 ? -6.152 12.055 21.578 1 98.12 89 GLU A C 1
ATOM 709 O O . GLU A 1 89 ? -5.078 11.867 21 1 98.12 89 GLU A O 1
ATOM 714 N N . GLY A 1 90 ? -6.355 12.977 22.547 1 97.12 90 GLY A N 1
ATOM 715 C CA . GLY A 1 90 ? -5.25 13.797 23.016 1 97.12 90 GLY A CA 1
ATOM 716 C C . GLY A 1 90 ? -5.43 15.273 22.719 1 97.12 90 GLY A C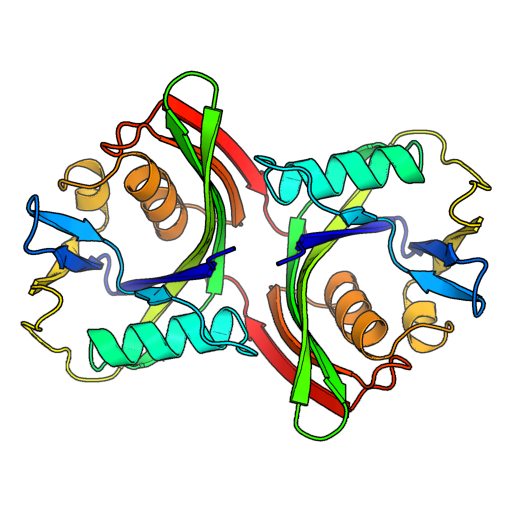 1
ATOM 717 O O . GLY A 1 90 ? -6.527 15.711 22.359 1 97.12 90 GLY A O 1
ATOM 718 N N . THR A 1 91 ? -4.43 16.094 23.031 1 95.38 91 THR A N 1
ATOM 719 C CA . THR A 1 91 ? -4.383 17.516 22.75 1 95.38 91 THR A CA 1
ATOM 720 C C . THR A 1 91 ? -3.354 17.828 21.672 1 95.38 91 THR A C 1
ATOM 722 O O . THR A 1 91 ? -2.156 17.609 21.859 1 95.38 91 THR A O 1
ATOM 725 N N . PRO A 1 92 ? -3.846 18.297 20.625 1 94.62 92 PRO A N 1
ATOM 726 C CA . PRO A 1 92 ? -2.908 18.531 19.531 1 94.62 92 PRO A CA 1
ATOM 727 C C . PRO A 1 92 ? -1.964 19.703 19.797 1 94.62 92 PRO A C 1
ATOM 729 O O . PRO A 1 92 ? -2.309 20.625 20.547 1 94.62 92 PRO A O 1
ATOM 732 N N . PHE A 1 93 ? -0.792 19.578 19.125 1 93.75 93 PHE A N 1
ATOM 733 C CA . PHE A 1 93 ? -0.012 20.812 19.016 1 93.75 93 PHE A CA 1
ATOM 734 C C . PHE A 1 93 ? -0.784 21.875 18.234 1 93.75 93 PHE A C 1
ATOM 736 O O . PHE A 1 93 ? -1.71 21.547 17.484 1 93.75 93 PHE A O 1
ATOM 743 N N . VAL A 1 94 ? -0.473 23.047 18.453 1 88.81 94 VAL A N 1
ATOM 744 C CA . VAL A 1 94 ? -1.017 24.109 17.625 1 88.81 94 VAL A CA 1
ATOM 745 C C . VAL A 1 94 ? -0.003 24.484 16.547 1 88.81 94 VAL A C 1
ATOM 747 O O . VAL A 1 94 ? -0.342 24.562 15.359 1 88.81 94 VAL A O 1
ATOM 750 N N . GLU A 1 95 ? 1.196 24.688 16.938 1 88.19 95 GLU A N 1
ATOM 751 C CA . GLU A 1 95 ? 2.283 25.047 16.031 1 88.19 95 GLU A CA 1
ATOM 752 C C . GLU A 1 95 ? 3.545 24.25 16.328 1 88.19 95 GLU A C 1
ATOM 754 O O . GLU A 1 95 ? 3.904 24.062 17.5 1 88.19 95 GLU A O 1
ATOM 759 N N . THR A 1 96 ? 4.027 23.719 15.242 1 85.12 96 THR A N 1
ATOM 760 C CA . THR A 1 96 ? 5.305 23.016 15.367 1 85.12 96 THR A CA 1
ATOM 761 C C . THR A 1 96 ? 6.312 23.562 14.352 1 85.12 96 THR A C 1
ATOM 763 O O . THR A 1 96 ? 6.004 24.484 13.602 1 85.12 96 THR A O 1
ATOM 766 N N . ARG A 1 97 ? 7.586 23.109 14.477 1 83.38 97 ARG A N 1
ATOM 767 C CA . ARG A 1 97 ? 8.609 23.484 13.508 1 83.38 97 ARG A CA 1
ATOM 768 C C . ARG A 1 97 ? 8.203 23.094 12.094 1 83.38 97 ARG A C 1
ATOM 770 O O . ARG A 1 97 ? 8.656 23.688 11.117 1 83.38 97 ARG A O 1
ATOM 777 N N . GLU A 1 98 ? 7.211 22.172 12.039 1 83.56 98 GLU A N 1
ATOM 778 C CA . GLU A 1 98 ? 6.801 21.672 10.734 1 83.56 98 GLU A CA 1
ATOM 779 C C . GLU A 1 98 ? 5.688 22.516 10.133 1 83.56 98 GLU A C 1
ATOM 781 O O . GLU A 1 98 ? 5.441 22.469 8.922 1 83.56 98 GLU A O 1
ATOM 786 N N . GLY A 1 99 ? 5.012 23.281 10.969 1 90.69 99 GLY A N 1
ATOM 787 C CA . GLY A 1 99 ? 3.943 24.141 10.461 1 90.69 99 GLY A CA 1
ATOM 788 C C . GLY A 1 99 ? 2.824 24.344 11.469 1 90.69 99 GLY A C 1
ATOM 789 O O . GLY A 1 99 ? 3.012 24.141 12.664 1 90.69 99 GLY A O 1
ATOM 790 N N . ILE A 1 100 ? 1.742 24.875 10.938 1 95.12 100 ILE A N 1
ATOM 791 C CA . ILE A 1 100 ? 0.586 25.172 11.773 1 95.12 100 ILE A CA 1
ATOM 792 C C . ILE A 1 100 ? -0.475 24.094 11.594 1 95.12 100 ILE A C 1
ATOM 794 O O . ILE A 1 100 ? -0.865 23.781 10.469 1 95.12 100 ILE A O 1
ATOM 798 N N . LEU A 1 101 ? -0.909 23.562 12.727 1 96.38 101 LEU A N 1
ATOM 799 C CA . LEU A 1 101 ? -1.926 22.516 12.727 1 96.38 101 LEU A CA 1
ATOM 800 C C . LEU A 1 101 ? -3.314 23.109 12.945 1 96.38 101 LEU A C 1
ATOM 802 O O . LEU A 1 101 ? -3.521 23.875 13.883 1 96.38 101 LEU A O 1
ATOM 806 N N . SER A 1 102 ? -4.27 22.719 12.055 1 95.88 102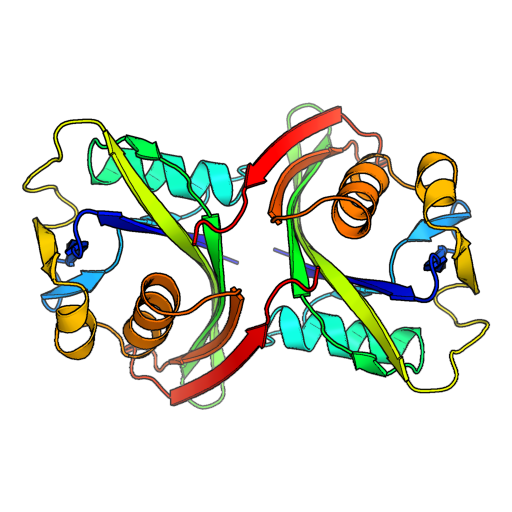 SER A N 1
ATOM 807 C CA . SER A 1 102 ? -5.625 23.234 12.211 1 95.88 102 SER A CA 1
ATOM 808 C C . SER A 1 102 ? -6.652 22.266 11.625 1 95.88 102 SER A C 1
ATOM 810 O O . SER A 1 102 ? -6.348 21.516 10.695 1 95.88 102 SER A O 1
ATOM 812 N N . TRP A 1 103 ? -7.82 22.328 12.211 1 97.25 103 TRP A N 1
ATOM 813 C CA . TRP A 1 103 ? -8.961 21.578 11.688 1 97.25 103 TRP A CA 1
ATOM 814 C C . TRP A 1 103 ? -9.695 22.391 10.625 1 97.25 103 TRP A C 1
ATOM 816 O O . TRP A 1 103 ? -9.93 23.594 10.805 1 97.25 103 TRP A O 1
ATOM 826 N N . TYR A 1 104 ? -10.023 21.719 9.531 1 98.12 104 TYR A N 1
ATOM 827 C CA . TYR A 1 104 ? -10.797 22.344 8.461 1 98.12 104 TYR A CA 1
ATOM 828 C C . TYR A 1 104 ? -11.992 21.469 8.078 1 98.12 104 TYR A C 1
ATOM 830 O O . TYR A 1 104 ? -11.93 20.234 8.164 1 98.12 104 TYR A O 1
ATOM 838 N N . GLU A 1 105 ? -13.039 22.109 7.641 1 98.25 105 GLU A N 1
ATOM 839 C CA . GLU A 1 105 ? -14.117 21.344 7.039 1 98.25 105 GLU A CA 1
ATOM 840 C C . GLU A 1 105 ? -13.625 20.531 5.844 1 98.25 105 GLU A C 1
ATOM 842 O O . GLU A 1 105 ? -12.797 21.016 5.062 1 98.25 105 GLU A O 1
ATOM 847 N N . ILE A 1 106 ? -14.141 19.328 5.727 1 97.81 106 ILE A N 1
ATOM 848 C CA . ILE A 1 106 ? -13.68 18.406 4.695 1 97.81 106 ILE A CA 1
ATOM 849 C C . ILE A 1 106 ? -13.812 19.062 3.322 1 97.81 106 ILE A C 1
ATOM 851 O O . ILE A 1 106 ? -12.969 18.859 2.447 1 97.81 106 ILE A O 1
ATOM 855 N N . GLU A 1 107 ? -14.812 19.875 3.102 1 97.06 107 GLU A N 1
ATOM 856 C CA . GLU A 1 107 ? -15.078 20.5 1.813 1 97.06 107 GLU A CA 1
ATOM 857 C C . GLU A 1 107 ? -13.961 21.469 1.427 1 97.06 107 GLU A C 1
ATOM 859 O O . GLU A 1 107 ? -13.773 21.766 0.246 1 97.06 107 GLU A O 1
ATOM 864 N N . ARG A 1 108 ? -13.219 21.938 2.359 1 97.81 108 ARG A N 1
ATOM 865 C CA . ARG A 1 108 ? -12.156 22.906 2.105 1 97.81 108 ARG A CA 1
ATOM 866 C C . ARG A 1 108 ? -10.984 22.25 1.386 1 97.81 108 ARG A C 1
ATOM 868 O O . ARG A 1 108 ? -10.133 22.938 0.82 1 97.81 108 ARG A O 1
ATOM 875 N N . LEU A 1 109 ? -10.953 20.938 1.423 1 98.06 109 LEU A N 1
ATOM 876 C CA . LEU A 1 109 ? -9.914 20.234 0.672 1 98.06 109 LEU A CA 1
ATOM 877 C C . LEU A 1 109 ? -9.953 20.625 -0.802 1 98.06 109 LEU A C 1
ATOM 879 O O . LEU A 1 109 ? -8.93 20.578 -1.488 1 98.06 109 LEU A O 1
ATOM 883 N N . LYS A 1 110 ? -11.039 21.062 -1.287 1 97.5 110 LYS A N 1
ATOM 884 C CA . LYS A 1 110 ? -11.227 21.406 -2.693 1 97.5 110 LYS A CA 1
ATOM 885 C C . LYS A 1 110 ? -10.523 22.719 -3.041 1 97.5 110 LYS A C 1
ATOM 887 O O . LYS A 1 110 ? -10.164 22.938 -4.195 1 97.5 110 LYS A O 1
ATOM 892 N N . ASP A 1 111 ? -10.297 23.531 -2.02 1 96.38 111 ASP A N 1
ATOM 893 C CA . ASP A 1 111 ? -9.922 24.891 -2.361 1 96.38 111 ASP A CA 1
ATOM 894 C C . ASP A 1 111 ? -8.617 25.297 -1.677 1 96.38 111 ASP A C 1
ATOM 896 O O . ASP A 1 111 ? -7.938 26.219 -2.123 1 96.38 111 ASP A O 1
ATOM 900 N N . LEU A 1 112 ? -8.297 24.625 -0.583 1 97.19 112 LEU A N 1
ATOM 901 C CA . LEU A 1 112 ? -7.082 24.984 0.138 1 97.19 112 LEU A CA 1
ATOM 902 C C . LEU A 1 112 ? -5.855 24.828 -0.754 1 97.19 112 LEU A C 1
ATOM 904 O O . LEU A 1 112 ? -5.789 23.922 -1.575 1 97.19 112 LEU A O 1
ATOM 908 N N . PRO A 1 113 ? -4.918 25.734 -0.584 1 96.31 113 PRO A N 1
ATOM 909 C CA . PRO A 1 113 ? -3.682 25.578 -1.357 1 96.31 113 PRO A CA 1
ATOM 910 C C . PRO A 1 113 ? -2.941 24.281 -1.041 1 96.31 113 PRO A C 1
ATOM 912 O O . PRO A 1 113 ? -2.547 24.062 0.106 1 96.31 113 PRO A O 1
ATOM 915 N N . MET A 1 114 ? -2.709 23.438 -2.025 1 95.62 114 MET A N 1
ATOM 916 C CA . MET A 1 114 ? -1.95 22.203 -1.926 1 95.62 114 MET A CA 1
ATOM 917 C C . MET A 1 114 ? -1.573 21.672 -3.311 1 95.62 114 MET A C 1
ATOM 919 O O . MET A 1 114 ? -2.074 22.172 -4.32 1 95.62 114 MET A O 1
ATOM 923 N N . ALA A 1 115 ? -0.618 20.781 -3.34 1 93.94 115 ALA A N 1
ATOM 924 C CA . ALA A 1 115 ? -0.297 20.141 -4.613 1 93.94 115 ALA A CA 1
ATOM 925 C C . ALA A 1 115 ? -1.517 19.438 -5.195 1 93.94 115 ALA A C 1
ATOM 927 O O . ALA A 1 115 ? -2.293 18.828 -4.461 1 93.94 115 ALA A O 1
ATOM 928 N N . ALA A 1 116 ? -1.647 19.422 -6.484 1 95.5 116 ALA A N 1
ATOM 929 C CA . ALA A 1 116 ? -2.828 18.875 -7.152 1 95.5 116 ALA A CA 1
ATOM 930 C C . ALA A 1 116 ? -3.016 17.406 -6.824 1 95.5 116 ALA A C 1
ATOM 932 O O . ALA A 1 116 ? -4.133 16.953 -6.555 1 95.5 116 ALA A O 1
ATOM 933 N N . GLY A 1 117 ? -1.959 16.641 -6.875 1 96.81 117 GLY A N 1
ATOM 934 C CA . GLY A 1 117 ? -2.051 15.219 -6.535 1 96.81 117 GLY A CA 1
ATOM 935 C C . GLY A 1 117 ? -2.49 14.977 -5.105 1 96.81 117 GLY A C 1
ATOM 936 O O . GLY A 1 117 ? -3.258 14.055 -4.836 1 96.81 117 GLY A O 1
ATOM 937 N N . ASP A 1 118 ? -2.01 15.766 -4.191 1 96.81 118 ASP A N 1
ATOM 938 C CA . ASP A 1 118 ? -2.424 15.664 -2.795 1 96.81 118 ASP A CA 1
ATOM 939 C C . ASP A 1 118 ? -3.93 15.883 -2.65 1 96.81 118 ASP A C 1
ATOM 941 O O . ASP A 1 118 ? -4.59 15.188 -1.873 1 96.81 118 ASP A O 1
ATOM 945 N N . ARG A 1 119 ? -4.387 16.875 -3.391 1 97.88 119 ARG A N 1
ATOM 946 C CA . ARG A 1 119 ? -5.824 17.125 -3.338 1 97.88 119 ARG A CA 1
ATOM 947 C C . ARG A 1 119 ? -6.617 15.906 -3.787 1 97.88 119 ARG A C 1
ATOM 949 O O . ARG A 1 119 ? -7.578 15.508 -3.125 1 97.88 119 ARG A O 1
ATOM 956 N N . THR A 1 120 ? -6.234 15.336 -4.902 1 98.12 120 THR A N 1
ATOM 957 C CA . THR A 1 120 ? -6.883 14.141 -5.418 1 98.12 120 THR A CA 1
ATOM 958 C C . THR A 1 120 ? -6.887 13.031 -4.367 1 98.12 120 THR A C 1
ATOM 960 O O . THR A 1 120 ? -7.93 12.43 -4.098 1 98.12 120 THR A O 1
ATOM 963 N N . ASN A 1 121 ? -5.73 12.758 -3.762 1 98.56 121 ASN A N 1
ATOM 964 C CA . ASN A 1 121 ? -5.57 11.688 -2.783 1 98.56 121 ASN A CA 1
ATOM 965 C C . ASN A 1 121 ? -6.422 11.93 -1.542 1 98.56 121 ASN A C 1
ATOM 967 O O . ASN A 1 121 ? -7.125 11.031 -1.081 1 98.56 121 ASN A O 1
ATOM 971 N N . LEU A 1 122 ? -6.316 13.125 -1.007 1 98.75 122 LEU A N 1
ATOM 972 C CA . LEU A 1 122 ? -6.965 13.422 0.264 1 98.75 122 LEU A CA 1
ATOM 973 C C . LEU A 1 122 ? -8.477 13.477 0.101 1 98.75 122 LEU A C 1
ATOM 975 O O . LEU A 1 122 ? -9.219 13.055 0.991 1 98.75 122 LEU A O 1
ATOM 979 N N . LEU A 1 123 ? -8.961 14.047 -1.036 1 98.56 123 LEU A N 1
ATOM 980 C CA . LEU A 1 123 ? -10.398 14.055 -1.301 1 98.56 123 LEU A CA 1
ATOM 981 C C . LEU A 1 123 ? -10.945 12.633 -1.392 1 98.56 123 LEU A C 1
ATOM 983 O O . LEU A 1 123 ? -11.992 12.32 -0.816 1 98.56 123 LEU A O 1
ATOM 987 N N . PHE A 1 124 ? -10.258 11.828 -2.098 1 98.75 124 PHE A N 1
ATOM 988 C CA . PHE A 1 124 ? -10.711 10.445 -2.184 1 98.75 124 PHE A CA 1
ATOM 989 C C . PHE A 1 124 ? -10.75 9.797 -0.803 1 98.75 124 PHE A C 1
ATOM 991 O O . PHE A 1 124 ? -11.734 9.164 -0.432 1 98.75 124 PHE A O 1
ATOM 998 N N . ALA A 1 125 ? -9.656 9.969 -0.081 1 98.56 125 ALA A N 1
ATOM 999 C CA . ALA A 1 125 ? -9.539 9.344 1.233 1 98.56 125 ALA A CA 1
ATOM 1000 C C . ALA A 1 125 ? -10.672 9.773 2.154 1 98.56 125 ALA A C 1
ATOM 1002 O O . ALA A 1 125 ? -11.203 8.961 2.92 1 98.56 125 ALA A O 1
ATOM 1003 N N . ALA A 1 126 ? -11.031 10.992 2.049 1 98 126 ALA A N 1
ATOM 1004 C CA . ALA A 1 126 ? -11.992 11.562 2.984 1 98 126 ALA A CA 1
ATOM 1005 C C . ALA A 1 126 ? -13.43 11.258 2.557 1 98 126 ALA A C 1
ATOM 1007 O O . ALA A 1 126 ? -14.32 11.125 3.398 1 98 126 ALA A O 1
ATOM 1008 N N . LEU A 1 127 ? -13.633 11.055 1.232 1 97.25 127 LEU A N 1
ATOM 1009 C CA . LEU A 1 127 ? -15.016 11.156 0.792 1 97.25 127 LEU A CA 1
ATOM 1010 C C . LEU A 1 127 ? -15.461 9.867 0.099 1 97.25 127 LEU A C 1
ATOM 1012 O O . LEU A 1 127 ? -16.656 9.664 -0.135 1 97.25 127 LEU A O 1
ATOM 1016 N N . ASN A 1 128 ? -14.586 9.062 -0.255 1 97.81 128 ASN A N 1
ATOM 1017 C CA . ASN A 1 128 ? -14.961 7.891 -1.041 1 97.81 128 ASN A CA 1
ATOM 1018 C C . ASN A 1 128 ? -14.672 6.598 -0.285 1 97.81 128 ASN A C 1
ATOM 1020 O O . ASN A 1 128 ? -13.82 6.57 0.609 1 97.81 128 ASN A O 1
ATOM 1024 N N . GLN A 1 129 ? -15.391 5.539 -0.646 1 97.38 129 GLN A N 1
ATOM 1025 C CA . GLN A 1 129 ? -15.117 4.199 -0.139 1 97.38 129 GLN A CA 1
ATOM 1026 C C . GLN A 1 129 ? -14.102 3.471 -1.021 1 97.38 129 GLN A C 1
ATOM 1028 O O . GLN A 1 129 ? -14.016 3.736 -2.223 1 97.38 129 GLN A O 1
ATOM 1033 N N . GLY A 1 130 ? -13.406 2.512 -0.395 1 98.25 130 GLY A N 1
ATOM 1034 C CA . GLY A 1 130 ? -12.469 1.696 -1.146 1 98.25 130 GLY A CA 1
ATOM 1035 C C . GLY A 1 130 ? -11.039 2.207 -1.067 1 98.25 130 GLY A C 1
ATOM 1036 O O . GLY A 1 130 ? -10.672 2.889 -0.11 1 98.25 130 GLY A O 1
ATOM 1037 N N . THR A 1 131 ? -10.258 1.751 -1.961 1 98.88 131 THR A N 1
ATOM 1038 C CA . THR A 1 131 ? -8.844 2.096 -2.039 1 98.88 131 THR A CA 1
ATOM 1039 C C . THR A 1 131 ? -8.508 2.713 -3.395 1 98.88 131 THR A C 1
ATOM 1041 O O . THR A 1 131 ? -8.992 2.246 -4.43 1 98.88 131 THR A O 1
ATOM 1044 N N . GLN A 1 132 ? -7.742 3.76 -3.354 1 98.94 132 GLN A N 1
ATOM 1045 C CA . GLN A 1 132 ? -7.289 4.41 -4.578 1 98.94 132 GLN A CA 1
ATOM 1046 C C . GLN A 1 132 ? -5.809 4.129 -4.836 1 98.94 132 GLN A C 1
ATOM 1048 O O . GLN A 1 132 ? -5.004 4.113 -3.904 1 98.94 132 GLN A O 1
ATOM 1053 N N . TYR A 1 133 ? -5.484 3.902 -6.078 1 98.94 133 TYR A N 1
ATOM 1054 C CA . TYR A 1 133 ? -4.125 3.707 -6.559 1 98.94 133 TYR A CA 1
ATOM 1055 C C . TYR A 1 133 ? -3.789 4.699 -7.668 1 98.94 133 TYR A C 1
ATOM 1057 O O . TYR A 1 133 ? -4.688 5.223 -8.328 1 98.94 133 TYR A O 1
ATOM 1065 N N . GLY A 1 134 ? -2.432 4.852 -7.867 1 98.75 134 GLY A N 1
ATOM 1066 C CA . GLY A 1 134 ? -2.15 5.668 -9.039 1 98.75 134 GLY A CA 1
ATOM 1067 C C . GLY A 1 134 ? -0.687 6.051 -9.156 1 98.75 134 GLY A C 1
ATOM 1068 O O . GLY A 1 134 ? 0.12 5.723 -8.289 1 98.75 134 GLY A O 1
ATOM 1069 N N . THR A 1 135 ? -0.388 6.676 -10.266 1 98.81 135 THR A N 1
ATOM 1070 C CA . THR A 1 135 ? 0.891 7.32 -10.539 1 98.81 135 THR A CA 1
ATOM 1071 C C . THR A 1 135 ? 0.699 8.812 -10.797 1 98.81 135 THR A C 1
ATOM 1073 O O . THR A 1 135 ? -0.172 9.203 -11.578 1 98.81 135 THR A O 1
ATOM 1076 N N . PHE A 1 136 ? 1.423 9.555 -10.078 1 98.75 136 PHE A N 1
ATOM 1077 C CA . PHE A 1 136 ? 1.46 11 -10.305 1 98.75 136 PHE A CA 1
ATOM 1078 C C . PHE A 1 136 ? 2.822 11.43 -10.836 1 98.75 136 PHE A C 1
ATOM 1080 O O . PHE A 1 136 ? 3.854 11.125 -10.227 1 98.75 136 PHE A O 1
ATOM 1087 N N . GLU A 1 137 ? 2.861 12.133 -11.906 1 98.44 137 GLU A N 1
ATOM 1088 C CA . GLU A 1 137 ? 4.082 12.703 -12.469 1 98.44 137 GLU A CA 1
ATOM 1089 C C . GLU A 1 137 ? 4.109 14.227 -12.297 1 98.44 137 GLU A C 1
ATOM 1091 O O . GLU A 1 137 ? 3.145 14.906 -12.641 1 98.44 137 GLU A O 1
ATOM 1096 N N . TYR A 1 138 ? 5.152 14.711 -11.781 1 98.19 138 TYR A N 1
ATOM 1097 C CA . TYR A 1 138 ? 5.328 16.141 -11.539 1 98.19 138 TYR A CA 1
ATOM 1098 C C . TYR A 1 138 ? 6.594 16.656 -12.203 1 98.19 138 TYR A C 1
ATOM 1100 O O . TYR A 1 138 ? 7.531 15.891 -12.453 1 98.19 138 TYR A O 1
ATOM 1108 N N . THR A 1 139 ? 6.609 17.969 -12.438 1 98 139 THR A N 1
ATOM 1109 C CA . THR A 1 139 ? 7.871 18.641 -12.719 1 98 139 THR A CA 1
ATOM 1110 C C . THR A 1 139 ? 8.695 18.812 -11.445 1 98 139 THR A C 1
ATOM 1112 O O . THR A 1 139 ? 8.211 18.531 -10.352 1 98 139 THR A O 1
ATOM 1115 N N . GLU A 1 140 ? 9.898 19.234 -11.562 1 96.56 140 GLU A N 1
ATOM 1116 C CA . GLU A 1 140 ? 10.781 19.469 -10.422 1 96.56 140 GLU A CA 1
ATOM 1117 C C . GLU A 1 140 ? 10.219 20.547 -9.508 1 96.56 140 GLU A C 1
ATOM 1119 O O . GLU A 1 140 ? 10.562 20.609 -8.328 1 96.56 140 GLU A O 1
ATOM 1124 N N . ASP A 1 141 ? 9.359 21.406 -10.109 1 93.12 141 ASP A N 1
ATOM 1125 C CA . ASP A 1 141 ? 8.742 22.469 -9.312 1 93.12 141 ASP A CA 1
ATOM 1126 C C . ASP A 1 141 ? 7.363 22.031 -8.812 1 93.12 141 ASP A C 1
ATOM 1128 O O . ASP A 1 141 ? 6.543 22.875 -8.43 1 93.12 141 ASP A O 1
ATOM 1132 N N . PHE A 1 142 ? 7.004 20.719 -8.977 1 92.62 142 PHE A N 1
ATOM 1133 C CA . PHE A 1 142 ? 5.828 20.062 -8.406 1 92.62 142 PHE A CA 1
ATOM 1134 C C . PHE A 1 142 ? 4.562 20.516 -9.125 1 92.62 142 PHE A C 1
ATOM 1136 O O . PHE A 1 142 ? 3.498 20.625 -8.508 1 92.62 142 PHE A O 1
ATOM 1143 N N . GLU A 1 143 ? 4.773 20.875 -10.328 1 95.44 143 GLU A N 1
ATOM 1144 C CA . GLU A 1 143 ? 3.596 21 -11.18 1 95.44 143 GLU A CA 1
ATOM 1145 C C . GLU A 1 143 ? 3.145 19.656 -11.719 1 95.44 143 GLU A C 1
ATOM 1147 O O . GLU A 1 143 ? 3.953 18.891 -12.25 1 95.44 143 GLU A O 1
ATOM 1152 N N . LEU A 1 144 ? 1.91 19.391 -11.625 1 97.44 144 LEU A N 1
ATOM 1153 C CA . LEU A 1 144 ? 1.396 18.094 -12.055 1 97.44 144 LEU A CA 1
ATOM 1154 C C . LEU A 1 144 ? 1.446 17.953 -13.57 1 97.44 144 LEU A C 1
ATOM 1156 O O . LEU A 1 144 ? 0.879 18.781 -14.289 1 97.44 144 LEU A O 1
ATOM 1160 N N . ILE A 1 145 ? 2.174 17 -14.07 1 97.69 145 ILE A N 1
ATOM 1161 C CA . ILE A 1 145 ? 2.273 16.688 -15.492 1 97.69 145 ILE A CA 1
ATOM 1162 C C . ILE A 1 145 ? 1.143 15.742 -15.891 1 97.69 145 ILE A C 1
ATOM 1164 O O . ILE A 1 145 ? 0.469 15.969 -16.906 1 97.69 145 ILE A O 1
ATOM 1168 N N . SER A 1 146 ? 0.926 14.711 -15.141 1 97.81 146 SER A N 1
ATOM 1169 C CA . SER A 1 146 ? -0.095 13.711 -15.43 1 97.81 146 SER A CA 1
ATOM 1170 C C . SER A 1 146 ? -0.419 12.883 -14.188 1 97.81 146 SER A C 1
ATOM 1172 O O . SER A 1 146 ? 0.359 12.859 -13.227 1 97.81 146 SER A O 1
ATOM 1174 N N . GLU A 1 147 ? -1.581 12.328 -14.172 1 98.19 147 GLU A N 1
ATOM 1175 C CA . GLU A 1 147 ? -1.991 11.375 -13.148 1 98.19 147 GLU A CA 1
ATOM 1176 C C . GLU A 1 147 ? -2.779 10.211 -13.758 1 98.19 147 GLU A C 1
ATOM 1178 O O . GLU A 1 147 ? -3.559 10.414 -14.688 1 98.19 147 GLU A O 1
ATOM 1183 N N . LYS A 1 148 ? -2.504 9.062 -13.461 1 98.5 148 LYS A N 1
ATOM 1184 C CA . LYS A 1 148 ? -3.25 7.844 -13.773 1 98.5 148 LYS A CA 1
ATOM 1185 C C . LYS A 1 148 ? -3.785 7.191 -12.5 1 98.5 148 LYS A C 1
ATOM 1187 O O . LYS A 1 148 ? -3.012 6.785 -11.633 1 98.5 148 LYS A O 1
ATOM 1192 N N . ILE A 1 149 ? -5.141 7.047 -12.43 1 98.69 149 ILE A N 1
ATOM 1193 C CA . ILE A 1 149 ? -5.766 6.668 -11.164 1 98.69 149 ILE A CA 1
ATOM 1194 C C . ILE A 1 149 ? -6.578 5.391 -11.359 1 98.69 149 ILE A C 1
ATOM 1196 O O . ILE A 1 149 ? -7.223 5.207 -12.391 1 98.69 149 ILE A O 1
ATOM 1200 N N . GLN A 1 150 ? -6.539 4.5 -10.445 1 98.81 150 GLN A N 1
ATOM 1201 C CA . GLN A 1 150 ? -7.414 3.34 -10.297 1 98.81 150 GLN A CA 1
ATOM 1202 C C . GLN A 1 150 ? -8.078 3.32 -8.93 1 98.81 150 GLN A C 1
ATOM 1204 O O . GLN A 1 150 ? -7.523 3.836 -7.953 1 98.81 150 GLN A O 1
ATOM 1209 N N . ASN A 1 151 ? -9.258 2.785 -8.844 1 98.69 151 ASN A N 1
ATOM 1210 C CA . ASN A 1 151 ? -9.984 2.598 -7.59 1 98.69 151 ASN A CA 1
ATOM 1211 C C . ASN A 1 151 ? -10.539 1.181 -7.473 1 98.69 151 ASN A C 1
ATOM 1213 O O . ASN A 1 151 ? -10.836 0.539 -8.484 1 98.69 151 ASN A O 1
ATOM 1217 N N . SER A 1 152 ? -10.594 0.709 -6.266 1 98.69 152 SER A N 1
ATOM 1218 C CA . SER A 1 152 ? -11.25 -0.573 -6.02 1 98.69 152 SER A CA 1
ATOM 1219 C C . SER A 1 152 ? -11.953 -0.584 -4.668 1 98.69 152 SER A C 1
ATOM 1221 O O . SER A 1 152 ? -11.68 0.259 -3.811 1 98.69 152 SER A O 1
ATOM 1223 N N . THR A 1 153 ? -12.922 -1.455 -4.543 1 97.75 153 THR A N 1
ATOM 1224 C CA . THR A 1 153 ? -13.602 -1.726 -3.283 1 97.75 153 THR A CA 1
ATOM 1225 C C . THR A 1 153 ? -13.578 -3.217 -2.963 1 97.75 153 THR A C 1
ATOM 1227 O O . THR A 1 153 ? -13.656 -4.055 -3.865 1 97.75 153 THR A O 1
ATOM 1230 N N . GLU A 1 154 ? -13.359 -3.506 -1.718 1 95.44 154 GLU A N 1
ATOM 1231 C CA . GLU A 1 154 ? -13.391 -4.906 -1.305 1 95.44 154 GLU A CA 1
ATOM 1232 C C . GLU A 1 154 ? -14.758 -5.523 -1.553 1 95.44 154 GLU A C 1
ATOM 1234 O O . GLU A 1 154 ? -15.789 -4.934 -1.21 1 95.44 154 GLU A O 1
ATOM 1239 N N . GLN A 1 155 ? -14.711 -6.613 -2.227 1 87.62 155 GLN A N 1
ATOM 1240 C CA . GLN A 1 155 ? -15.977 -7.305 -2.465 1 87.62 155 GLN A CA 1
ATOM 1241 C C . GLN A 1 155 ? -16.297 -8.281 -1.335 1 87.62 155 GLN A C 1
ATOM 1243 O O . GLN A 1 155 ? -15.391 -8.906 -0.776 1 87.62 155 GLN A O 1
ATOM 1248 N N . ASN A 1 156 ? -17.469 -8.305 -0.776 1 66.31 156 ASN A N 1
ATOM 1249 C CA . ASN A 1 156 ? -17.953 -9.203 0.271 1 66.31 156 ASN A CA 1
ATOM 1250 C C . ASN A 1 156 ? -18.125 -10.633 -0.241 1 66.31 156 ASN A C 1
ATOM 1252 O O . ASN A 1 156 ? -18.438 -10.844 -1.411 1 66.31 156 ASN A O 1
ATOM 1256 N N . MET B 1 1 ? 15.273 0.381 -3.572 1 89.31 1 MET B N 1
ATOM 1257 C CA . MET B 1 1 ? 14.484 -0.625 -2.875 1 89.31 1 MET B CA 1
ATOM 1258 C C . MET B 1 1 ? 13.492 -1.294 -3.826 1 89.31 1 MET B C 1
ATOM 1260 O O . MET B 1 1 ? 12.836 -0.62 -4.621 1 89.31 1 MET B O 1
ATOM 1264 N N . GLN B 1 2 ? 13.43 -2.605 -3.797 1 95.25 2 GLN B N 1
ATOM 1265 C CA . GLN B 1 2 ? 12.562 -3.381 -4.684 1 95.25 2 GLN B CA 1
ATOM 1266 C C . GLN B 1 2 ? 11.109 -3.324 -4.219 1 95.25 2 GLN B C 1
ATOM 1268 O O . GLN B 1 2 ? 10.836 -3.244 -3.02 1 95.25 2 GLN B O 1
ATOM 1273 N N . ARG B 1 3 ? 10.203 -3.293 -5.137 1 98.56 3 ARG B N 1
ATOM 1274 C CA . ARG B 1 3 ? 8.758 -3.393 -4.914 1 98.56 3 ARG B CA 1
ATOM 1275 C C . ARG B 1 3 ? 8.172 -4.582 -5.668 1 98.56 3 ARG B C 1
ATOM 1277 O O . ARG B 1 3 ? 8.367 -4.715 -6.875 1 98.56 3 ARG B O 1
ATOM 1284 N N . ILE B 1 4 ? 7.445 -5.395 -4.934 1 98.75 4 ILE B N 1
ATOM 1285 C CA . ILE B 1 4 ? 6.867 -6.613 -5.496 1 98.75 4 ILE B CA 1
ATOM 1286 C C . ILE B 1 4 ? 5.352 -6.594 -5.324 1 98.75 4 ILE B C 1
ATOM 1288 O O . ILE B 1 4 ? 4.848 -6.223 -4.262 1 98.75 4 ILE B O 1
ATOM 1292 N N . THR B 1 5 ? 4.664 -6.98 -6.383 1 98.88 5 THR B N 1
ATOM 1293 C CA . THR B 1 5 ? 3.223 -7.203 -6.293 1 98.88 5 THR B CA 1
ATOM 1294 C C . THR B 1 5 ? 2.881 -8.664 -6.578 1 98.88 5 THR B C 1
ATOM 1296 O O . THR B 1 5 ? 3.541 -9.312 -7.391 1 98.88 5 THR B O 1
ATOM 1299 N N . ASN B 1 6 ? 1.935 -9.148 -5.895 1 98.81 6 ASN B N 1
ATOM 1300 C CA . ASN B 1 6 ? 1.323 -10.422 -6.266 1 98.81 6 ASN B CA 1
ATOM 1301 C C . ASN B 1 6 ? -0.2 -10.352 -6.215 1 98.81 6 ASN B C 1
ATOM 1303 O O . ASN B 1 6 ? -0.762 -9.406 -5.656 1 98.81 6 ASN B O 1
ATOM 1307 N N . LEU B 1 7 ? -0.825 -11.188 -6.934 1 98.94 7 LEU B N 1
ATOM 1308 C CA . LEU B 1 7 ? -2.277 -11.203 -7.07 1 98.94 7 LEU B CA 1
ATOM 1309 C C . LEU B 1 7 ? -2.816 -12.625 -6.957 1 98.94 7 LEU B C 1
ATOM 1311 O O . LEU B 1 7 ? -2.463 -13.492 -7.758 1 98.94 7 LEU B O 1
ATOM 1315 N N . LEU B 1 8 ? -3.619 -12.859 -5.973 1 98.88 8 LEU B N 1
ATOM 1316 C CA . LEU B 1 8 ? -4.254 -14.148 -5.723 1 98.88 8 LEU B CA 1
ATOM 1317 C C . LEU B 1 8 ? -5.66 -14.188 -6.32 1 98.88 8 LEU B C 1
ATOM 1319 O O . LEU B 1 8 ? -6.566 -13.508 -5.824 1 98.88 8 LEU B O 1
ATOM 1323 N N . ALA B 1 9 ? -5.863 -14.938 -7.344 1 98.69 9 ALA B N 1
ATOM 1324 C CA . ALA B 1 9 ? -7.199 -15.141 -7.895 1 98.69 9 ALA B CA 1
ATOM 1325 C C . ALA B 1 9 ? -7.992 -16.141 -7.051 1 98.69 9 ALA B C 1
ATOM 1327 O O . ALA B 1 9 ? -7.496 -17.219 -6.727 1 98.69 9 ALA B O 1
ATOM 1328 N N . ILE B 1 10 ? -9.125 -15.773 -6.711 1 98.06 10 ILE B N 1
ATOM 1329 C CA . ILE B 1 10 ? -10.039 -16.609 -5.934 1 98.06 10 ILE B CA 1
ATOM 1330 C C . ILE B 1 10 ? -11.328 -16.828 -6.723 1 98.06 10 ILE B C 1
ATOM 1332 O O . ILE B 1 10 ? -12.062 -15.875 -7.012 1 98.06 10 ILE B O 1
ATOM 1336 N N . LYS B 1 11 ? -11.594 -18 -7.023 1 95.06 11 LYS B N 1
ATOM 1337 C CA . LYS B 1 11 ? -12.773 -18.328 -7.809 1 95.06 11 LYS B CA 1
ATOM 1338 C C . LYS B 1 11 ? -13.336 -19.688 -7.398 1 95.06 11 LYS B C 1
ATOM 1340 O O . LYS B 1 11 ? -12.602 -20.688 -7.336 1 95.06 11 LYS B O 1
ATOM 1345 N N . ASP B 1 12 ? -14.711 -19.703 -7.125 1 94.5 12 ASP B N 1
ATOM 1346 C CA . ASP B 1 12 ? -15.406 -20.953 -6.812 1 94.5 12 ASP B CA 1
ATOM 1347 C C . ASP B 1 12 ? -14.719 -21.703 -5.668 1 94.5 12 ASP B C 1
ATOM 1349 O O . ASP B 1 12 ? -14.461 -22.891 -5.77 1 94.5 12 ASP B O 1
ATOM 1353 N N . GLY B 1 13 ? -14.25 -20.922 -4.637 1 95.31 13 GLY B N 1
ATOM 1354 C CA . GLY B 1 13 ? -13.664 -21.5 -3.438 1 95.31 13 GLY B CA 1
ATOM 1355 C C . GLY B 1 13 ? -12.234 -21.984 -3.643 1 95.31 13 GLY B C 1
ATOM 1356 O O . GLY B 1 13 ? -11.68 -22.672 -2.787 1 95.31 13 GLY B O 1
ATOM 1357 N N . GLN B 1 14 ? -11.672 -21.625 -4.723 1 98.06 14 GLN B N 1
ATOM 1358 C CA . GLN B 1 14 ? -10.305 -22.047 -5.035 1 98.06 14 GLN B CA 1
ATOM 1359 C C . GLN B 1 14 ? -9.406 -20.828 -5.27 1 98.06 14 GLN B C 1
ATOM 1361 O O . GLN B 1 14 ? -9.891 -19.734 -5.547 1 98.06 14 GLN B O 1
ATOM 1366 N N . VAL B 1 15 ? -8.117 -21.078 -5.109 1 98.56 15 VAL B N 1
ATOM 1367 C CA . VAL B 1 15 ? -7.113 -20.062 -5.355 1 98.56 15 VAL B CA 1
ATOM 1368 C C . VAL B 1 15 ? -6.133 -20.547 -6.426 1 98.56 15 VAL B C 1
ATOM 1370 O O . VAL B 1 15 ? -5.781 -21.719 -6.469 1 98.56 15 VAL B O 1
ATOM 1373 N N . LEU B 1 16 ? -5.746 -19.625 -7.305 1 98 16 LEU B N 1
ATOM 1374 C CA . LEU B 1 16 ? -4.746 -19.938 -8.32 1 98 16 LEU B CA 1
ATOM 1375 C C . LEU B 1 16 ? -3.338 -19.703 -7.785 1 98 16 LEU B C 1
ATOM 1377 O O . LEU B 1 16 ? -3.008 -18.594 -7.367 1 98 16 LEU B O 1
ATOM 1381 N N . LEU B 1 17 ? -2.543 -20.75 -7.805 1 97.94 17 LEU B N 1
ATOM 1382 C CA . LEU B 1 17 ? -1.184 -20.641 -7.285 1 97.94 17 LEU B CA 1
ATOM 1383 C C . LEU B 1 17 ? -0.168 -21.109 -8.32 1 97.94 17 LEU B C 1
ATOM 1385 O O . LEU B 1 17 ? -0.518 -21.828 -9.258 1 97.94 17 LEU B O 1
ATOM 1389 N N . LEU B 1 18 ? 0.964 -20.609 -8.211 1 97.06 18 LEU B N 1
ATOM 1390 C CA . LEU B 1 18 ? 2.123 -20.984 -9.016 1 97.06 18 LEU B CA 1
ATOM 1391 C C . LEU B 1 18 ? 3.129 -21.766 -8.18 1 97.06 18 LEU B C 1
ATOM 1393 O O . LEU B 1 18 ? 3.605 -21.281 -7.152 1 97.06 18 LEU B O 1
ATOM 1397 N N . GLN B 1 19 ? 3.412 -22.984 -8.531 1 96.25 19 GLN B N 1
ATOM 1398 C CA . GLN B 1 19 ? 4.445 -23.766 -7.863 1 96.25 19 GLN B CA 1
ATOM 1399 C C . GLN B 1 19 ? 5.809 -23.547 -8.516 1 96.25 19 GLN B C 1
ATOM 1401 O O . GLN B 1 19 ? 6.02 -23.922 -9.672 1 96.25 19 GLN B O 1
ATOM 1406 N N . LYS B 1 20 ? 6.711 -22.984 -7.773 1 92.75 20 LYS B N 1
ATOM 1407 C CA . LYS B 1 20 ? 8.039 -22.688 -8.289 1 92.75 20 LYS B CA 1
ATOM 1408 C C . LYS B 1 20 ? 8.891 -23.953 -8.398 1 92.75 20 LYS B C 1
ATOM 1410 O O . LYS B 1 20 ? 8.805 -24.828 -7.535 1 92.75 20 LYS B O 1
ATOM 1415 N N . PRO B 1 21 ? 9.719 -23.984 -9.445 1 86.38 21 PRO B N 1
ATOM 1416 C CA . PRO B 1 21 ? 10.562 -25.172 -9.633 1 86.38 21 PRO B CA 1
ATOM 1417 C C . PRO B 1 21 ? 11.562 -25.375 -8.492 1 86.38 21 PRO B C 1
ATOM 1419 O O . PRO B 1 21 ? 11.781 -26.5 -8.055 1 86.38 21 PRO B O 1
ATOM 1422 N N . ARG B 1 22 ? 12.227 -24.312 -8.078 1 77.12 22 ARG B N 1
ATOM 1423 C CA . ARG B 1 22 ? 13.18 -24.391 -6.977 1 77.12 22 ARG B CA 1
ATOM 1424 C C . ARG B 1 22 ? 12.469 -24.516 -5.637 1 77.12 22 ARG B C 1
ATOM 1426 O O . ARG B 1 22 ? 11.633 -23.672 -5.297 1 77.12 22 ARG B O 1
ATOM 1433 N N . ARG B 1 23 ? 12.617 -25.562 -4.727 1 81.88 23 ARG B N 1
ATOM 1434 C CA . ARG B 1 23 ? 12.125 -25.844 -3.381 1 81.88 23 ARG B CA 1
ATOM 1435 C C . ARG B 1 23 ? 10.695 -26.375 -3.424 1 81.88 23 ARG B C 1
ATOM 1437 O O . ARG B 1 23 ? 10.18 -26.859 -2.414 1 81.88 23 ARG B O 1
ATOM 1444 N N . GLY B 1 24 ? 9.992 -26.094 -4.672 1 90.44 24 GLY B N 1
ATOM 1445 C CA . GLY B 1 24 ? 8.617 -26.562 -4.781 1 90.44 24 GLY B CA 1
ATOM 1446 C C . GLY B 1 24 ? 7.629 -25.688 -4.039 1 90.44 24 GLY B C 1
ATOM 1447 O O . GLY B 1 24 ? 6.523 -26.109 -3.717 1 90.44 24 GLY B O 1
ATOM 1448 N N . TRP B 1 25 ? 8.031 -24.5 -3.713 1 94.44 25 TRP B N 1
ATOM 1449 C CA . TRP B 1 25 ? 7.18 -23.578 -2.949 1 94.44 25 TRP B CA 1
ATOM 1450 C C . TRP B 1 25 ? 6.066 -23.016 -3.824 1 94.44 25 TRP B C 1
ATOM 1452 O O . TRP B 1 25 ? 6.289 -22.703 -4.996 1 94.44 25 TRP B O 1
ATOM 1462 N N . PHE B 1 26 ? 4.902 -22.859 -3.188 1 97.06 26 PHE B N 1
ATOM 1463 C CA . PHE B 1 26 ? 3.76 -22.234 -3.834 1 97.06 26 PHE B CA 1
ATOM 1464 C C . PHE B 1 26 ? 3.736 -20.734 -3.549 1 97.06 26 PHE B C 1
ATOM 1466 O O . PHE B 1 26 ? 4.008 -20.312 -2.424 1 97.06 26 PHE B O 1
ATOM 1473 N N . VAL B 1 27 ? 3.438 -20 -4.555 1 97.19 27 VAL B N 1
ATOM 1474 C CA . VAL B 1 27 ? 3.309 -18.547 -4.43 1 97.19 27 VAL B CA 1
ATOM 1475 C C . VAL B 1 27 ? 2.1 -18.062 -5.227 1 97.19 27 VAL B C 1
ATOM 1477 O O . VAL B 1 27 ? 1.584 -18.781 -6.082 1 97.19 27 VAL B O 1
ATOM 1480 N N . ALA B 1 28 ? 1.54 -16.922 -4.879 1 98.38 28 ALA B N 1
ATOM 1481 C CA . ALA B 1 28 ? 0.632 -16.234 -5.793 1 98.38 28 ALA B CA 1
ATOM 1482 C C . ALA B 1 28 ? 1.389 -15.648 -6.984 1 98.38 28 ALA B C 1
ATOM 1484 O O . ALA B 1 28 ? 2.514 -15.164 -6.836 1 98.38 28 ALA B O 1
ATOM 1485 N N . PRO B 1 29 ? 0.781 -15.711 -8.227 1 97.88 29 PRO B N 1
ATOM 1486 C CA . PRO B 1 29 ? 1.418 -15.031 -9.359 1 97.88 29 PRO B CA 1
ATOM 1487 C C . PRO B 1 29 ? 1.77 -13.578 -9.055 1 97.88 29 PRO B C 1
ATOM 1489 O O . PRO B 1 29 ? 1.002 -12.883 -8.383 1 97.88 29 PRO B O 1
ATOM 1492 N N . GLY B 1 30 ? 2.85 -13.109 -9.492 1 97.81 30 GLY B N 1
ATOM 1493 C CA . GLY B 1 30 ? 3.314 -11.758 -9.211 1 97.81 30 GLY B CA 1
ATOM 1494 C C . GLY B 1 30 ? 4.742 -11.516 -9.664 1 97.81 30 GLY B C 1
ATOM 1495 O O . GLY B 1 30 ? 5.336 -12.352 -10.344 1 97.81 30 GLY B O 1
ATOM 1496 N N . GLY B 1 31 ? 5.277 -10.305 -9.367 1 97.81 31 GLY B N 1
ATOM 1497 C CA . GLY B 1 31 ? 6.625 -9.945 -9.789 1 97.81 31 GLY B CA 1
ATOM 1498 C C . GLY B 1 31 ? 6.996 -8.516 -9.438 1 97.81 31 GLY B C 1
ATOM 1499 O O . GLY B 1 31 ? 6.332 -7.879 -8.617 1 97.81 31 GLY B O 1
ATOM 1500 N N . LYS B 1 32 ? 8.086 -8.086 -10.031 1 98.38 32 LYS B N 1
ATOM 1501 C CA . LYS B 1 32 ? 8.648 -6.777 -9.695 1 98.38 32 LYS B CA 1
ATOM 1502 C C . LYS B 1 32 ? 7.883 -5.656 -10.391 1 98.38 32 LYS B C 1
ATOM 1504 O O . LYS B 1 32 ? 7.484 -5.793 -11.547 1 98.38 32 LYS B O 1
ATOM 1509 N N . 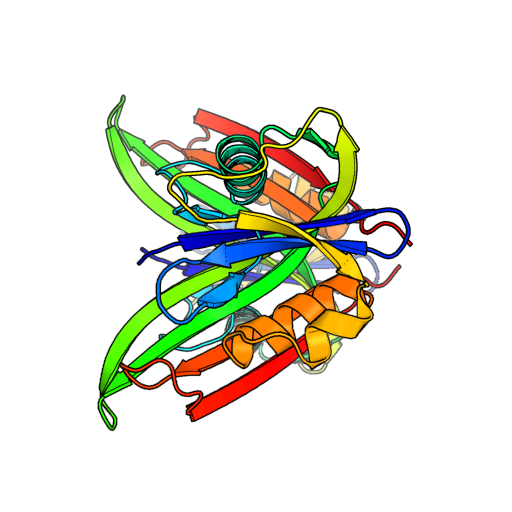MET B 1 33 ? 7.68 -4.586 -9.664 1 98.56 33 MET B N 1
ATOM 1510 C CA . MET B 1 33 ? 7.145 -3.371 -10.273 1 98.56 33 MET B CA 1
ATOM 1511 C C . MET B 1 33 ? 8.141 -2.773 -11.266 1 98.56 33 MET B C 1
ATOM 1513 O O . MET B 1 33 ? 9.352 -2.801 -11.023 1 98.56 33 MET B O 1
ATOM 1517 N N . GLU B 1 34 ? 7.684 -2.244 -12.367 1 97.88 34 GLU B N 1
ATOM 1518 C CA . GLU B 1 34 ? 8.484 -1.43 -13.273 1 97.88 34 GLU B CA 1
ATOM 1519 C C . GLU B 1 34 ? 8.492 0.034 -12.844 1 97.88 34 GLU B C 1
ATOM 1521 O O . GLU B 1 34 ? 7.551 0.498 -12.188 1 97.88 34 GLU B O 1
ATOM 1526 N N . PRO B 1 35 ? 9.523 0.73 -13.203 1 96.38 35 PRO B N 1
ATOM 1527 C CA . PRO B 1 35 ? 9.562 2.152 -12.852 1 96.38 35 PRO B CA 1
ATOM 1528 C C . PRO B 1 35 ? 8.328 2.912 -13.336 1 96.38 35 PRO B C 1
ATOM 1530 O O . PRO B 1 35 ? 7.879 2.713 -14.469 1 96.38 35 PRO B O 1
ATOM 1533 N N . GLY B 1 36 ? 7.727 3.717 -12.445 1 96.44 36 GLY B N 1
ATOM 1534 C CA . GLY B 1 36 ? 6.629 4.605 -12.797 1 96.44 36 GLY B CA 1
ATOM 1535 C C . GLY B 1 36 ? 5.273 3.928 -12.766 1 96.44 36 GLY B C 1
ATOM 1536 O O . GLY B 1 36 ? 4.242 4.582 -12.922 1 96.44 36 GLY B O 1
ATOM 1537 N N . GLU B 1 37 ? 5.227 2.693 -12.523 1 97.69 37 GLU B N 1
ATOM 1538 C CA . GLU B 1 37 ? 3.973 1.945 -12.508 1 97.69 37 GLU B CA 1
ATOM 1539 C C . GLU B 1 37 ? 3.264 2.092 -11.164 1 97.69 37 GLU B C 1
ATOM 1541 O O . GLU B 1 37 ? 3.91 2.295 -10.133 1 97.69 37 GLU B O 1
ATOM 1546 N N . SER B 1 38 ? 1.915 2.102 -11.211 1 98.88 38 SER B N 1
ATOM 1547 C CA . SER B 1 38 ? 1.194 1.924 -9.961 1 98.88 38 SER B CA 1
ATOM 1548 C C . SER B 1 38 ? 1.254 0.476 -9.484 1 98.88 38 SER B C 1
ATOM 1550 O O . SER B 1 38 ? 1.502 -0.433 -10.281 1 98.88 38 SER B O 1
ATOM 1552 N N . ILE B 1 39 ? 0.974 0.264 -8.203 1 98.94 39 ILE B N 1
ATOM 1553 C CA . ILE B 1 39 ? 0.951 -1.101 -7.688 1 98.94 39 ILE B CA 1
ATOM 1554 C C . ILE B 1 39 ? -0.192 -1.878 -8.336 1 98.94 39 ILE B C 1
ATOM 1556 O O . ILE B 1 39 ? -0.088 -3.09 -8.547 1 98.94 39 ILE B O 1
ATOM 1560 N N . TYR B 1 40 ? -1.252 -1.224 -8.656 1 98.94 40 TYR B N 1
ATOM 1561 C CA . TYR B 1 40 ? -2.414 -1.834 -9.289 1 98.94 40 TYR B CA 1
ATOM 1562 C C . TYR B 1 40 ? -2.074 -2.334 -10.695 1 98.94 40 TYR B C 1
ATOM 1564 O O . TYR B 1 40 ? -2.314 -3.498 -11.016 1 98.94 40 TYR B O 1
ATOM 1572 N N . ASP B 1 41 ? -1.496 -1.446 -11.508 1 98.88 41 ASP B N 1
ATOM 1573 C CA . ASP B 1 41 ? -1.084 -1.812 -12.859 1 98.88 41 ASP B CA 1
ATOM 1574 C C . ASP B 1 41 ? -0.049 -2.934 -12.836 1 98.88 41 ASP B C 1
ATOM 1576 O O . ASP B 1 41 ? -0.095 -3.848 -13.656 1 98.88 41 ASP B O 1
ATOM 1580 N N . SER B 1 42 ? 0.854 -2.814 -11.938 1 98.88 42 SER B N 1
ATOM 1581 C CA . SER B 1 42 ? 1.895 -3.828 -11.812 1 98.88 42 SER B CA 1
ATOM 1582 C C . SER B 1 42 ? 1.299 -5.195 -11.492 1 98.88 42 SER B C 1
ATOM 1584 O O . SER B 1 42 ? 1.649 -6.195 -12.125 1 98.88 42 SER B O 1
ATOM 1586 N N . ALA B 1 43 ? 0.368 -5.25 -10.516 1 98.88 43 ALA B N 1
ATOM 1587 C CA . ALA B 1 43 ? -0.249 -6.512 -10.109 1 98.88 43 ALA B CA 1
ATOM 1588 C C . ALA B 1 43 ? -0.974 -7.168 -11.281 1 98.88 43 ALA B C 1
ATOM 1590 O O . ALA B 1 43 ? -0.816 -8.367 -11.523 1 98.88 43 ALA B O 1
ATOM 1591 N N . ILE B 1 44 ? -1.714 -6.34 -12 1 98.88 44 ILE B N 1
ATOM 1592 C CA . ILE B 1 44 ? -2.5 -6.855 -13.109 1 98.88 44 ILE B CA 1
ATOM 1593 C C . ILE B 1 44 ? -1.567 -7.32 -14.227 1 98.88 44 ILE B C 1
ATOM 1595 O O . ILE B 1 44 ? -1.743 -8.414 -14.781 1 98.88 44 ILE B O 1
ATOM 1599 N N . ARG B 1 45 ? -0.573 -6.484 -14.578 1 98.75 45 ARG B N 1
ATOM 1600 C CA . ARG B 1 45 ? 0.355 -6.832 -15.648 1 98.75 45 ARG B CA 1
ATOM 1601 C C . ARG B 1 45 ? 1.085 -8.133 -15.344 1 98.75 45 ARG B C 1
ATOM 1603 O O . ARG B 1 45 ? 1.115 -9.047 -16.172 1 98.75 45 ARG B O 1
ATOM 1610 N N . GLU B 1 46 ? 1.703 -8.258 -14.156 1 98.38 46 GLU B N 1
ATOM 1611 C CA . GLU B 1 46 ? 2.441 -9.453 -13.766 1 98.38 46 GLU B CA 1
ATOM 1612 C C . GLU B 1 46 ? 1.535 -10.688 -13.758 1 98.38 46 GLU B C 1
ATOM 1614 O O . GLU B 1 46 ? 1.945 -11.766 -14.18 1 98.38 46 GLU B O 1
ATOM 1619 N N . PHE B 1 47 ? 0.306 -10.531 -13.273 1 98.69 47 PHE B N 1
ATOM 1620 C CA . PHE B 1 47 ? -0.649 -11.633 -13.227 1 98.69 47 PHE B CA 1
ATOM 1621 C C . PHE B 1 47 ? -0.956 -12.141 -14.633 1 98.69 47 PHE B C 1
ATOM 1623 O O . PHE B 1 47 ? -0.93 -13.344 -14.883 1 98.69 47 PHE B O 1
ATOM 1630 N N . GLN B 1 48 ? -1.218 -11.211 -15.5 1 98.38 48 GLN B N 1
ATOM 1631 C CA . GLN B 1 48 ? -1.533 -11.586 -16.875 1 98.38 48 GLN B CA 1
ATOM 1632 C C . GLN B 1 48 ? -0.335 -12.234 -17.562 1 98.38 48 GLN B C 1
ATOM 1634 O O . GLN B 1 48 ? -0.486 -13.234 -18.266 1 98.38 48 GLN B O 1
ATOM 1639 N N . GLU B 1 49 ? 0.835 -11.703 -17.359 1 97.5 49 GLU B N 1
ATOM 1640 C CA . GLU B 1 49 ? 2.053 -12.25 -17.953 1 97.5 49 GLU B CA 1
ATOM 1641 C C . GLU B 1 49 ? 2.293 -13.688 -17.5 1 97.5 49 GLU B C 1
ATOM 1643 O O . GLU B 1 49 ? 2.707 -14.531 -18.297 1 97.5 49 GLU B O 1
ATOM 1648 N N . GLU B 1 50 ? 1.986 -13.992 -16.266 1 96.75 50 GLU B N 1
ATOM 1649 C CA . GLU B 1 50 ? 2.342 -15.289 -15.703 1 96.75 50 GLU B CA 1
ATOM 1650 C C . GLU B 1 50 ? 1.2 -16.297 -15.859 1 96.75 50 GLU B C 1
ATOM 1652 O O . GLU B 1 50 ? 1.408 -17.5 -15.742 1 96.75 50 GLU B O 1
ATOM 1657 N N . THR B 1 51 ? -0.082 -15.859 -16.156 1 97.62 51 THR B N 1
ATOM 1658 C CA . THR B 1 51 ? -1.199 -16.797 -16.062 1 97.62 51 THR B CA 1
ATOM 1659 C C . THR B 1 51 ? -1.998 -16.812 -17.359 1 97.62 51 THR B C 1
ATOM 1661 O O . THR B 1 51 ? -2.781 -17.734 -17.594 1 97.62 51 THR B O 1
ATOM 1664 N N . ASN B 1 52 ? -1.877 -15.742 -18.188 1 97.75 52 ASN B N 1
ATOM 1665 C CA . ASN B 1 52 ? -2.674 -15.562 -19.391 1 97.75 52 ASN B CA 1
ATOM 1666 C C . ASN B 1 52 ? -4.141 -15.305 -19.062 1 97.75 52 ASN B C 1
ATOM 1668 O O . ASN B 1 52 ? -5.023 -15.578 -19.875 1 97.75 52 ASN B O 1
ATOM 1672 N N . LEU B 1 53 ? -4.406 -14.883 -17.859 1 98.06 53 LEU B N 1
ATOM 1673 C CA . LEU B 1 53 ? -5.762 -14.57 -17.422 1 98.06 53 LEU B CA 1
ATOM 1674 C C . LEU B 1 53 ? -5.922 -13.078 -17.172 1 98.06 53 LEU B C 1
ATOM 1676 O O . LEU B 1 53 ? -4.953 -12.391 -16.844 1 98.06 53 LEU B O 1
ATOM 1680 N N . THR B 1 54 ? -7.129 -12.602 -17.328 1 98.69 54 THR B N 1
ATOM 1681 C CA . THR B 1 54 ? -7.496 -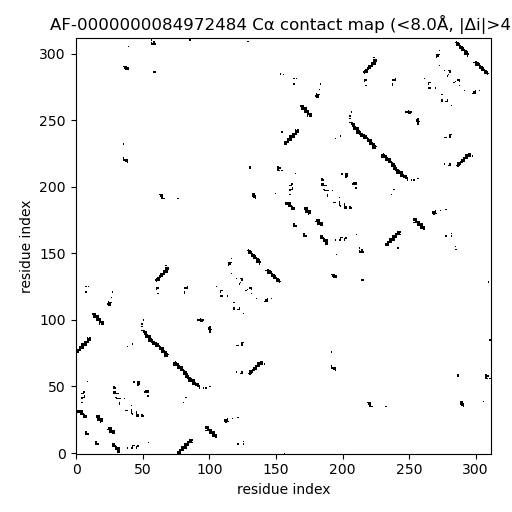11.25 -16.938 1 98.69 54 THR B CA 1
ATOM 1682 C C . THR B 1 54 ? -8.234 -11.25 -15.602 1 98.69 54 THR B C 1
ATOM 1684 O O . THR B 1 54 ? -9.328 -11.82 -15.492 1 98.69 54 THR B O 1
ATOM 1687 N N . PRO B 1 55 ? -7.656 -10.656 -14.602 1 98.75 55 PRO B N 1
ATOM 1688 C CA . PRO B 1 55 ? -8.336 -10.648 -13.305 1 98.75 55 PRO B CA 1
ATOM 1689 C C . PRO B 1 55 ? -9.477 -9.641 -13.242 1 98.75 55 PRO B C 1
ATOM 1691 O O . PRO B 1 55 ? -9.406 -8.578 -13.875 1 98.75 55 PRO B O 1
ATOM 1694 N N . LYS B 1 56 ? -10.477 -9.969 -12.484 1 98.06 56 LYS B N 1
ATOM 1695 C CA . LYS B 1 56 ? -11.625 -9.094 -12.258 1 98.06 56 LYS B CA 1
ATOM 1696 C C . LYS B 1 56 ? -11.758 -8.719 -10.789 1 98.06 56 LYS B C 1
ATOM 1698 O O . LYS B 1 56 ? -11.414 -9.508 -9.906 1 98.06 56 LYS B O 1
ATOM 1703 N N . ASP B 1 57 ? -12.266 -7.48 -10.531 1 98 57 ASP B N 1
ATOM 1704 C CA . ASP B 1 57 ? -12.539 -6.984 -9.188 1 98 57 ASP B CA 1
ATOM 1705 C C . ASP B 1 57 ? -11.289 -7.047 -8.312 1 98 57 ASP B C 1
ATOM 1707 O O . ASP B 1 57 ? -11.32 -7.605 -7.215 1 98 57 ASP B O 1
ATOM 1711 N N . VAL B 1 58 ? -10.227 -6.562 -8.82 1 98.81 58 VAL B N 1
ATOM 1712 C CA . VAL B 1 58 ? -8.93 -6.562 -8.156 1 98.81 58 VAL B CA 1
ATOM 1713 C C . VAL B 1 58 ? -8.953 -5.586 -6.984 1 98.81 58 VAL B C 1
ATOM 1715 O O . VAL B 1 58 ? -9.43 -4.457 -7.117 1 98.81 58 VAL B O 1
ATOM 1718 N N . HIS B 1 59 ? -8.43 -6.039 -5.844 1 98.88 59 HIS B N 1
ATOM 1719 C CA . HIS B 1 59 ? -8.445 -5.215 -4.641 1 98.88 59 HIS B CA 1
ATOM 1720 C C . HIS B 1 59 ? -7.23 -5.5 -3.762 1 98.88 59 HIS B C 1
ATOM 1722 O O . HIS B 1 59 ? -6.855 -6.66 -3.568 1 98.88 59 HIS B O 1
ATOM 1728 N N . LEU B 1 60 ? -6.594 -4.469 -3.256 1 98.94 60 LEU B N 1
ATOM 1729 C CA . LEU B 1 60 ? -5.434 -4.582 -2.375 1 98.94 60 LEU B CA 1
ATOM 1730 C C . LEU B 1 60 ? -5.844 -5.109 -1.003 1 98.94 60 LEU B C 1
ATOM 1732 O O . LEU B 1 60 ? -6.762 -4.574 -0.376 1 98.94 60 LEU B O 1
ATOM 1736 N N . LYS B 1 61 ? -5.125 -6.141 -0.503 1 98.88 61 LYS B N 1
ATOM 1737 C CA . LYS B 1 61 ? -5.488 -6.758 0.77 1 98.88 61 LYS B CA 1
ATOM 1738 C C . LYS B 1 61 ? -4.34 -6.668 1.77 1 98.88 61 LYS B C 1
ATOM 1740 O O . LYS B 1 61 ? -4.531 -6.898 2.965 1 98.88 61 LYS B O 1
ATOM 1745 N N . GLY B 1 62 ? -3.162 -6.359 1.299 1 98.88 62 GLY B N 1
ATOM 1746 C CA . GLY B 1 62 ? -2.049 -6.328 2.232 1 98.88 62 GLY B CA 1
ATOM 1747 C C . GLY B 1 62 ? -0.869 -5.52 1.728 1 98.88 62 GLY B C 1
ATOM 1748 O O . GLY B 1 62 ? -0.608 -5.48 0.523 1 98.88 62 GLY B O 1
ATOM 1749 N N . VAL B 1 63 ? -0.136 -4.895 2.572 1 98.94 63 VAL B N 1
ATOM 1750 C CA . VAL B 1 63 ? 1.109 -4.18 2.32 1 98.94 63 VAL B CA 1
ATOM 1751 C C . VAL B 1 63 ? 2.143 -4.547 3.381 1 98.94 63 VAL B C 1
ATOM 1753 O O . VAL B 1 63 ? 1.903 -4.367 4.578 1 98.94 63 VAL B O 1
ATOM 1756 N N . TYR B 1 64 ? 3.312 -5.02 2.941 1 98.88 64 TYR B N 1
ATOM 1757 C CA . TYR B 1 64 ? 4.266 -5.594 3.889 1 98.88 64 TYR B CA 1
ATOM 1758 C C . TYR B 1 64 ? 5.672 -5.074 3.627 1 98.88 64 TYR B C 1
ATOM 1760 O O . TYR B 1 64 ? 6.078 -4.914 2.475 1 98.88 64 TYR B O 1
ATOM 1768 N N . THR B 1 65 ? 6.367 -4.828 4.699 1 98.81 65 THR B N 1
ATOM 1769 C CA . THR B 1 65 ? 7.812 -4.621 4.664 1 98.81 65 THR B CA 1
ATOM 1770 C C . THR B 1 65 ? 8.555 -5.938 4.871 1 98.81 65 THR B C 1
ATOM 1772 O O . THR B 1 65 ? 8.391 -6.594 5.898 1 98.81 65 THR B O 1
ATOM 1775 N N . MET B 1 66 ? 9.336 -6.305 3.875 1 98.5 66 MET B N 1
ATOM 1776 C CA . MET B 1 66 ? 10.125 -7.535 3.922 1 98.5 66 MET B CA 1
ATOM 1777 C C . MET B 1 66 ? 11.586 -7.238 4.215 1 98.5 66 MET B C 1
ATOM 1779 O O . MET B 1 66 ? 12.211 -6.418 3.533 1 98.5 66 MET B O 1
ATOM 1783 N N . VAL B 1 67 ? 12.133 -7.945 5.242 1 98.44 67 VAL B N 1
ATOM 1784 C CA . VAL B 1 67 ? 13.492 -7.672 5.68 1 98.44 67 VAL B CA 1
ATOM 1785 C C . VAL B 1 67 ? 14.297 -8.969 5.73 1 98.44 67 VAL B C 1
ATOM 1787 O O . VAL B 1 67 ? 13.836 -9.961 6.301 1 98.44 67 VAL B O 1
ATOM 1790 N N . ILE B 1 68 ? 15.43 -8.977 5.129 1 98.25 68 ILE B N 1
ATOM 1791 C CA . ILE B 1 68 ? 16.375 -10.086 5.25 1 98.25 68 ILE B CA 1
ATOM 1792 C C . ILE B 1 68 ? 17.516 -9.688 6.176 1 98.25 68 ILE B C 1
ATOM 1794 O O . ILE B 1 68 ? 18.156 -8.656 5.977 1 98.25 68 ILE B O 1
ATOM 1798 N N . LYS B 1 69 ? 17.812 -10.477 7.109 1 98.12 69 LYS B N 1
ATOM 1799 C CA . LYS B 1 69 ? 18.828 -10.188 8.102 1 98.12 69 LYS B CA 1
ATOM 1800 C C . LYS B 1 69 ? 19.922 -11.266 8.102 1 98.12 69 LYS B C 1
ATOM 1802 O O . LYS B 1 69 ? 19.641 -12.438 7.852 1 98.12 69 LYS B O 1
ATOM 1807 N N . ASN B 1 70 ? 21.125 -10.875 8.32 1 97.75 70 ASN B N 1
ATOM 1808 C CA . ASN B 1 70 ? 22.266 -11.695 8.742 1 97.75 70 ASN B CA 1
ATOM 1809 C C . ASN B 1 70 ? 22.734 -11.312 10.141 1 97.75 70 ASN B C 1
ATOM 1811 O O . ASN B 1 70 ? 23.422 -10.305 10.32 1 97.75 70 ASN B O 1
ATOM 1815 N N . GLY B 1 71 ? 22.375 -12.141 11.039 1 94.75 71 GLY B N 1
ATOM 1816 C CA . GLY B 1 71 ? 22.547 -11.672 12.406 1 94.75 71 GLY B CA 1
ATOM 1817 C C . GLY B 1 71 ? 21.75 -10.414 12.703 1 94.75 71 GLY B C 1
ATOM 1818 O O . GLY B 1 71 ? 20.547 -10.352 12.453 1 94.75 71 GLY B O 1
ATOM 1819 N N . ASP B 1 72 ? 22.422 -9.375 13.188 1 92.88 72 ASP B N 1
ATOM 1820 C CA . ASP B 1 72 ? 21.734 -8.141 13.547 1 92.88 72 ASP B CA 1
ATOM 1821 C C . ASP B 1 72 ? 21.766 -7.137 12.398 1 92.88 72 ASP B C 1
ATOM 1823 O O . ASP B 1 72 ? 21.188 -6.055 12.492 1 92.88 72 ASP B O 1
ATOM 1827 N N . THR B 1 73 ? 22.297 -7.59 11.266 1 96.88 73 THR B N 1
ATOM 1828 C CA . THR B 1 73 ? 22.484 -6.668 10.156 1 96.88 73 THR B CA 1
ATOM 1829 C C . THR B 1 73 ? 21.422 -6.883 9.086 1 96.88 73 THR B C 1
ATOM 1831 O O . THR B 1 73 ? 21.203 -8.016 8.641 1 96.88 73 THR B O 1
ATOM 1834 N N . VAL B 1 74 ? 20.734 -5.852 8.703 1 97.31 74 VAL B N 1
ATOM 1835 C CA . VAL B 1 74 ? 19.797 -5.914 7.582 1 97.31 74 VAL B CA 1
ATOM 1836 C C . VAL B 1 74 ? 20.578 -5.969 6.27 1 97.31 74 VAL B C 1
ATOM 1838 O O . VAL B 1 74 ? 21.391 -5.078 5.98 1 97.31 74 VAL B O 1
ATOM 1841 N N . VAL B 1 75 ? 20.328 -6.996 5.469 1 97.56 75 VAL B N 1
ATOM 1842 C CA . VAL B 1 75 ? 21.109 -7.137 4.25 1 97.56 75 VAL B CA 1
ATOM 1843 C C . VAL B 1 75 ? 20.25 -6.859 3.029 1 97.56 75 VAL B C 1
ATOM 1845 O O . VAL B 1 75 ? 20.75 -6.652 1.927 1 97.56 75 VAL B O 1
ATOM 1848 N N . ASP B 1 76 ? 18.953 -6.871 3.229 1 97.62 76 ASP B N 1
ATOM 1849 C CA . ASP B 1 76 ? 18.031 -6.523 2.156 1 97.62 76 ASP B CA 1
ATOM 1850 C C . ASP B 1 76 ? 16.672 -6.129 2.719 1 97.62 76 ASP B C 1
ATOM 1852 O O . ASP B 1 76 ? 16.297 -6.539 3.82 1 97.62 76 ASP B O 1
ATOM 1856 N N . GLU B 1 77 ? 15.938 -5.32 2.051 1 98.12 77 GLU B N 1
ATOM 1857 C CA . GLU B 1 77 ? 14.602 -4.863 2.4 1 98.12 77 GLU B CA 1
ATOM 1858 C C . GLU B 1 77 ? 13.797 -4.496 1.154 1 98.12 77 GLU B C 1
ATOM 1860 O O . GLU B 1 77 ? 14.328 -3.896 0.22 1 98.12 77 GLU B O 1
ATOM 1865 N N . TRP B 1 78 ? 12.539 -4.902 1.072 1 98.44 78 TRP B N 1
ATOM 1866 C CA . TRP B 1 78 ? 11.672 -4.512 -0.032 1 98.44 78 TRP B CA 1
ATOM 1867 C C . TRP B 1 78 ? 10.211 -4.469 0.413 1 98.44 78 TRP B C 1
ATOM 1869 O O . TRP B 1 78 ? 9.898 -4.812 1.555 1 98.44 78 TRP B O 1
ATOM 1879 N N . MET B 1 79 ? 9.344 -3.973 -0.421 1 98.75 79 MET B N 1
ATOM 1880 C CA . MET B 1 79 ? 7.91 -3.945 -0.154 1 98.75 79 MET B CA 1
ATOM 1881 C C . MET B 1 79 ? 7.188 -5.023 -0.955 1 98.75 79 MET B C 1
ATOM 1883 O O . MET B 1 79 ? 7.523 -5.273 -2.113 1 98.75 79 MET B O 1
ATOM 1887 N N . LEU B 1 80 ? 6.234 -5.637 -0.315 1 98.88 80 LEU B N 1
ATOM 1888 C CA . LEU B 1 80 ? 5.328 -6.57 -0.967 1 98.88 80 LEU B CA 1
ATOM 1889 C C . LEU B 1 80 ? 3.887 -6.074 -0.889 1 98.88 80 LEU B C 1
ATOM 1891 O O . LEU B 1 80 ? 3.42 -5.676 0.18 1 98.88 80 LEU B O 1
ATOM 1895 N N . TYR B 1 81 ? 3.193 -6.02 -2.006 1 98.94 81 TYR B N 1
ATOM 1896 C CA . TYR B 1 81 ? 1.776 -5.688 -2.109 1 98.94 81 TYR B CA 1
ATOM 1897 C C . TYR B 1 81 ? 0.965 -6.898 -2.557 1 98.94 81 TYR B C 1
ATOM 1899 O O . TYR B 1 81 ? 1.194 -7.441 -3.639 1 98.94 81 TYR B O 1
ATOM 1907 N N . THR B 1 82 ? 0.018 -7.32 -1.769 1 98.94 82 THR B N 1
ATOM 1908 C CA . THR B 1 82 ? -0.788 -8.5 -2.07 1 98.94 82 THR B CA 1
ATOM 1909 C C . THR B 1 82 ? -2.207 -8.094 -2.463 1 98.94 82 THR B C 1
ATOM 1911 O O . THR B 1 82 ? -2.92 -7.465 -1.677 1 98.94 82 THR B O 1
ATOM 1914 N N . PHE B 1 83 ? -2.6 -8.461 -3.648 1 98.94 83 PHE B N 1
ATOM 1915 C CA . PHE B 1 83 ? -3.934 -8.219 -4.184 1 98.94 83 PHE B CA 1
ATOM 1916 C C . PHE B 1 83 ? -4.73 -9.516 -4.258 1 98.94 83 PHE B C 1
ATOM 1918 O O . PHE B 1 83 ? -4.156 -10.602 -4.277 1 98.94 83 PHE B O 1
ATOM 1925 N N . ILE B 1 84 ? -6.051 -9.344 -4.344 1 98.88 84 ILE B N 1
ATOM 1926 C CA . ILE B 1 84 ? -6.91 -10.453 -4.734 1 98.88 84 ILE B CA 1
ATOM 1927 C C . ILE B 1 84 ? -7.711 -10.078 -5.98 1 98.88 84 ILE B C 1
ATOM 1929 O O . ILE B 1 84 ? -7.895 -8.891 -6.27 1 98.88 84 ILE B O 1
ATOM 1933 N N . ALA B 1 85 ? -8.125 -11.008 -6.715 1 98.75 85 ALA B N 1
ATOM 1934 C CA . ALA B 1 85 ? -9.18 -10.953 -7.719 1 98.75 85 ALA B CA 1
ATOM 1935 C C . ALA B 1 85 ? -10.266 -11.992 -7.434 1 98.75 85 ALA B C 1
ATOM 1937 O O . ALA B 1 85 ? -9.961 -13.148 -7.141 1 98.75 85 ALA B O 1
ATOM 1938 N N . THR B 1 86 ? -11.523 -11.602 -7.551 1 97.75 86 THR B N 1
ATOM 1939 C CA . THR B 1 86 ? -12.578 -12.531 -7.152 1 97.75 86 THR B CA 1
ATOM 1940 C C . THR B 1 86 ? -13.117 -13.289 -8.359 1 97.75 86 THR B C 1
ATOM 1942 O O . THR B 1 86 ? -13.977 -14.156 -8.227 1 97.75 86 THR B O 1
ATOM 1945 N N . ASP B 1 87 ? -12.656 -12.93 -9.539 1 97.38 87 ASP B N 1
ATOM 1946 C CA . ASP B 1 87 ? -12.945 -13.641 -10.781 1 97.38 87 ASP B CA 1
ATOM 1947 C C . ASP B 1 87 ? -11.844 -13.414 -11.812 1 97.38 87 ASP B C 1
ATOM 1949 O O . ASP B 1 87 ? -11.016 -12.523 -11.656 1 97.38 87 ASP B O 1
ATOM 1953 N N . VAL B 1 88 ? -11.789 -14.32 -12.773 1 98.12 88 VAL B N 1
ATOM 1954 C CA . VAL B 1 88 ? -10.836 -14.195 -13.875 1 98.12 88 VAL B CA 1
ATOM 1955 C C . VAL B 1 88 ? -11.508 -14.594 -15.188 1 98.12 88 VAL B C 1
ATOM 1957 O O . VAL B 1 88 ? -12.508 -15.32 -15.188 1 98.12 88 VAL B O 1
ATOM 1960 N N . GLU B 1 89 ? -10.938 -14.047 -16.203 1 98.12 89 GLU B N 1
ATOM 1961 C CA . GLU B 1 89 ? -11.359 -14.414 -17.547 1 98.12 89 GLU B CA 1
ATOM 1962 C C . GLU B 1 89 ? -10.18 -14.883 -18.391 1 98.12 89 GLU B C 1
ATOM 1964 O O . GLU B 1 89 ? -9.07 -14.359 -18.266 1 98.12 89 GLU B O 1
ATOM 1969 N N . GLY B 1 90 ? -10.469 -15.883 -19.266 1 97.12 90 GLY B N 1
ATOM 1970 C CA . GLY B 1 90 ? -9.445 -16.375 -20.172 1 97.12 90 GLY B CA 1
ATOM 1971 C C . GLY B 1 90 ? -9.062 -17.812 -19.922 1 97.12 90 GLY B C 1
ATOM 1972 O O . GLY B 1 90 ? -9.766 -18.531 -19.203 1 97.12 90 GLY B O 1
ATOM 1973 N N . THR B 1 91 ? -8.062 -18.328 -20.625 1 95.38 91 THR B N 1
ATOM 1974 C CA . THR B 1 91 ? -7.5 -19.672 -20.469 1 95.38 91 THR B CA 1
ATOM 1975 C C . THR B 1 91 ? -6.098 -19.609 -19.891 1 95.38 91 THR B C 1
ATOM 1977 O O . THR B 1 91 ? -5.184 -19.047 -20.5 1 95.38 91 THR B O 1
ATOM 1980 N N . PRO B 1 92 ? -6 -20.125 -18.75 1 94.69 92 PRO B N 1
ATOM 1981 C CA . PRO B 1 92 ? -4.688 -20.016 -18.109 1 94.69 92 PRO B CA 1
ATOM 1982 C C . PRO B 1 92 ? -3.627 -20.891 -18.797 1 94.69 92 PRO B C 1
ATOM 1984 O O . PRO B 1 92 ? -3.955 -21.906 -19.406 1 94.69 92 PRO B O 1
ATOM 1987 N N . PHE B 1 93 ? -2.387 -20.406 -18.625 1 93.94 93 PHE B N 1
ATOM 1988 C CA . PHE B 1 93 ? -1.301 -21.344 -18.891 1 93.94 93 PHE B CA 1
ATOM 1989 C C . PHE B 1 93 ? -1.377 -22.531 -17.938 1 93.94 93 PHE B C 1
ATOM 1991 O O . PHE B 1 93 ? -2 -22.453 -16.875 1 93.94 93 PHE B O 1
ATOM 1998 N N . VAL B 1 94 ? -0.855 -23.578 -18.344 1 89.19 94 VAL B N 1
ATOM 1999 C CA . VAL B 1 94 ? -0.709 -24.703 -17.422 1 89.19 94 VAL B CA 1
ATOM 2000 C C . VAL B 1 94 ? 0.701 -24.719 -16.844 1 89.19 94 VAL B C 1
ATOM 2002 O O . VAL B 1 94 ? 0.875 -24.812 -15.617 1 89.19 94 VAL B O 1
ATOM 2005 N N . GLU B 1 95 ? 1.661 -24.594 -17.656 1 88.56 95 GLU B N 1
ATOM 2006 C CA . GLU B 1 95 ? 3.066 -24.578 -17.266 1 88.56 95 GLU B CA 1
ATOM 2007 C C . GLU B 1 95 ? 3.83 -23.469 -17.984 1 88.56 95 GLU B C 1
ATOM 2009 O O . GLU B 1 95 ? 3.65 -23.266 -19.188 1 88.56 95 GLU B O 1
ATOM 2014 N N . THR B 1 96 ? 4.52 -22.75 -17.141 1 85.12 96 THR B N 1
ATOM 2015 C CA . THR B 1 96 ? 5.398 -21.734 -17.703 1 85.12 96 THR B CA 1
ATOM 2016 C C . THR B 1 96 ? 6.824 -21.906 -17.172 1 85.12 96 THR B C 1
ATOM 2018 O O . THR B 1 96 ? 7.105 -22.828 -16.422 1 85.12 96 THR B O 1
ATOM 2021 N N . ARG B 1 97 ? 7.762 -21.109 -17.75 1 83.31 97 ARG B N 1
ATOM 2022 C CA . ARG B 1 97 ? 9.141 -21.125 -17.266 1 83.31 97 ARG B CA 1
ATOM 2023 C C . ARG B 1 97 ? 9.203 -20.766 -15.781 1 83.31 97 ARG B C 1
ATOM 2025 O O . ARG B 1 97 ? 10.148 -21.141 -15.086 1 83.31 97 ARG B O 1
ATOM 2032 N N . GLU B 1 98 ? 8.094 -20.172 -15.305 1 83.38 98 GLU B N 1
ATOM 2033 C CA . GLU B 1 98 ? 8.086 -19.719 -13.914 1 83.38 98 GLU B CA 1
ATOM 2034 C C . GLU B 1 98 ? 7.578 -20.812 -12.984 1 83.38 98 GLU B C 1
ATOM 2036 O O . GLU B 1 98 ? 7.805 -20.75 -11.773 1 83.38 98 GLU B O 1
ATOM 2041 N N . GLY B 1 99 ? 6.887 -21.797 -13.539 1 90.56 99 GLY B N 1
ATOM 2042 C CA . GLY B 1 99 ? 6.387 -22.875 -12.711 1 90.56 99 GLY B CA 1
ATOM 2043 C C . GLY B 1 99 ? 5.082 -23.469 -13.219 1 90.56 99 GLY B C 1
ATOM 2044 O O . GLY B 1 99 ? 4.727 -23.281 -14.391 1 90.56 99 GLY B O 1
ATOM 2045 N N . ILE B 1 100 ? 4.488 -24.25 -12.352 1 95.06 100 ILE B N 1
ATOM 2046 C CA . ILE B 1 100 ? 3.236 -24.922 -12.695 1 95.06 100 ILE B CA 1
ATOM 2047 C C . ILE B 1 100 ? 2.062 -24.172 -12.062 1 95.06 100 ILE B C 1
ATOM 2049 O O . ILE B 1 100 ? 2.061 -23.922 -10.852 1 95.06 100 ILE B O 1
ATOM 2053 N N . LEU B 1 101 ? 1.103 -23.859 -12.914 1 96.38 101 LEU B N 1
ATOM 2054 C CA . LEU B 1 101 ? -0.089 -23.141 -12.469 1 96.38 101 LEU B CA 1
ATOM 2055 C C . LEU B 1 101 ? -1.228 -24.125 -12.18 1 96.38 101 LEU B C 1
ATOM 2057 O O . LEU B 1 101 ? -1.55 -24.969 -13.008 1 96.38 101 LEU B O 1
ATOM 2061 N N . SER B 1 102 ? -1.836 -23.969 -10.961 1 95.81 102 SER B N 1
ATOM 2062 C CA . SER B 1 102 ? -2.939 -24.859 -10.617 1 95.81 102 SER B CA 1
ATOM 2063 C C . SER B 1 102 ? -3.891 -24.203 -9.625 1 95.81 102 SER B C 1
ATOM 2065 O O . SER B 1 102 ? -3.482 -23.344 -8.836 1 95.81 102 SER B O 1
ATOM 2067 N N . TRP B 1 103 ? -5.117 -24.625 -9.719 1 97.19 103 TRP B N 1
ATOM 2068 C CA . TRP B 1 103 ? -6.129 -24.219 -8.75 1 97.19 103 TRP B CA 1
ATOM 2069 C C . TRP B 1 103 ? -6.137 -25.141 -7.539 1 97.19 103 TRP B C 1
ATOM 2071 O O . TRP B 1 103 ? -6.074 -26.359 -7.688 1 97.19 103 TRP B O 1
ATOM 2081 N N . TYR B 1 104 ? -6.203 -24.531 -6.371 1 98.06 104 TYR B N 1
ATOM 2082 C CA . TYR B 1 104 ? -6.293 -25.281 -5.125 1 98.06 104 TYR B CA 1
ATOM 2083 C C . TYR B 1 104 ? -7.445 -24.781 -4.266 1 98.06 104 TYR B C 1
ATOM 2085 O O . TYR B 1 104 ? -7.77 -23.594 -4.289 1 98.06 104 TYR B O 1
ATOM 2093 N N . GLU B 1 105 ? -8 -25.656 -3.492 1 98.19 105 GLU B N 1
ATOM 2094 C CA . GLU B 1 105 ? -8.945 -25.203 -2.477 1 98.19 105 GLU B CA 1
ATOM 2095 C C . GLU B 1 105 ? -8.289 -24.219 -1.518 1 98.19 105 GLU B C 1
ATOM 2097 O O . GLU B 1 105 ? -7.129 -24.391 -1.137 1 98.19 105 GLU B O 1
ATOM 2102 N N . ILE B 1 106 ? -9.031 -23.219 -1.139 1 97.69 106 ILE B N 1
ATOM 2103 C CA . ILE B 1 106 ? -8.5 -22.141 -0.309 1 97.69 106 ILE B CA 1
ATOM 2104 C C . ILE B 1 106 ? -7.906 -22.719 0.971 1 97.69 106 ILE B C 1
ATOM 2106 O O . ILE B 1 106 ? -6.891 -22.234 1.47 1 97.69 106 ILE B O 1
ATOM 2110 N N . GLU B 1 107 ? -8.469 -23.781 1.506 1 96.88 107 GLU B N 1
ATOM 2111 C CA . GLU B 1 107 ? -8.031 -24.375 2.76 1 96.88 107 GLU B CA 1
ATOM 2112 C C . GLU B 1 107 ? -6.621 -24.953 2.635 1 96.88 107 GLU B C 1
ATOM 2114 O O . GLU B 1 107 ? -5.918 -25.109 3.635 1 96.88 107 GLU B O 1
ATOM 2119 N N . ARG B 1 108 ? -6.191 -25.25 1.47 1 97.69 108 ARG B N 1
ATOM 2120 C CA . ARG B 1 108 ? -4.883 -25.844 1.24 1 97.69 108 ARG B CA 1
ATOM 2121 C C . ARG B 1 108 ? -3.766 -24.844 1.493 1 97.69 108 ARG B C 1
ATOM 2123 O O . ARG B 1 108 ? -2.604 -25.219 1.648 1 97.69 108 ARG B O 1
ATOM 2130 N N . LEU B 1 109 ? -4.133 -23.578 1.516 1 98 109 LEU B N 1
ATOM 2131 C CA . LEU B 1 109 ? -3.135 -22.562 1.85 1 98 109 LEU B CA 1
ATOM 2132 C C . LEU B 1 109 ? -2.494 -22.859 3.201 1 98 109 LEU B C 1
ATOM 2134 O O . LEU B 1 109 ? -1.341 -22.5 3.441 1 98 109 LEU B O 1
ATOM 2138 N N . LYS B 1 110 ? -3.129 -23.562 4.035 1 97.38 110 LYS B N 1
ATOM 2139 C CA . LYS B 1 110 ? -2.66 -23.859 5.387 1 97.38 110 LYS B CA 1
ATOM 2140 C C . LYS B 1 110 ? -1.534 -24.891 5.363 1 97.38 110 LYS B C 1
ATOM 2142 O O . LYS B 1 110 ? -0.708 -24.922 6.277 1 97.38 110 LYS B O 1
ATOM 2147 N N . ASP B 1 111 ? -1.491 -25.656 4.293 1 96.19 111 ASP B N 1
ATOM 2148 C CA . ASP B 1 111 ? -0.638 -26.844 4.387 1 96.19 111 ASP B CA 1
ATOM 2149 C C . ASP B 1 111 ? 0.36 -26.891 3.234 1 96.19 111 ASP B C 1
ATOM 2151 O O . ASP B 1 111 ? 1.395 -27.547 3.328 1 96.19 111 ASP B O 1
ATOM 2155 N N . LEU B 1 112 ? 0.038 -26.219 2.143 1 97.06 112 LEU B N 1
ATOM 2156 C CA . LEU B 1 112 ? 0.933 -26.25 0.991 1 97.06 112 LEU B CA 1
ATOM 2157 C C . LEU B 1 112 ? 2.307 -25.703 1.354 1 97.06 112 LEU B C 1
ATOM 2159 O O . LEU B 1 112 ? 2.412 -24.766 2.141 1 97.06 112 LEU B O 1
ATOM 2163 N N . PRO B 1 113 ? 3.33 -26.297 0.793 1 96.19 113 PRO B N 1
ATOM 2164 C CA . PRO B 1 113 ? 4.668 -25.766 1.04 1 96.19 113 PRO B CA 1
ATOM 2165 C C . PRO B 1 113 ? 4.824 -24.328 0.537 1 96.19 113 PRO B C 1
ATOM 2167 O O . PRO B 1 113 ? 4.672 -24.062 -0.66 1 96.19 113 PRO B O 1
ATOM 2170 N N . MET B 1 114 ? 5.152 -23.391 1.397 1 95.56 114 MET B N 1
ATOM 2171 C CA . MET B 1 114 ? 5.422 -21.984 1.083 1 95.56 114 MET B CA 1
ATOM 2172 C C . MET B 1 114 ? 6.137 -21.297 2.242 1 95.56 114 MET B C 1
ATOM 2174 O O . MET B 1 114 ? 6.23 -21.859 3.336 1 95.56 114 MET B O 1
ATOM 2178 N N . ALA B 1 115 ? 6.73 -20.172 1.956 1 93.94 115 ALA B N 1
ATOM 2179 C CA . ALA B 1 115 ? 7.32 -19.391 3.041 1 93.94 115 ALA B CA 1
ATOM 2180 C C . ALA B 1 115 ? 6.27 -19.031 4.09 1 93.94 115 ALA B C 1
ATOM 2182 O O . ALA B 1 115 ? 5.129 -18.719 3.75 1 93.94 115 ALA B O 1
ATOM 2183 N N . ALA B 1 116 ? 6.645 -18.969 5.316 1 95.44 116 ALA B N 1
ATOM 2184 C CA . ALA B 1 116 ? 5.711 -18.766 6.422 1 95.44 116 ALA B CA 1
ATOM 2185 C C . ALA B 1 116 ? 4.992 -17.422 6.277 1 95.44 116 ALA B C 1
ATOM 2187 O O . ALA B 1 116 ? 3.781 -17.328 6.484 1 95.44 116 ALA B O 1
ATOM 2188 N N . GLY B 1 117 ? 5.711 -16.375 5.965 1 96.69 117 GLY B N 1
ATOM 2189 C CA . GLY B 1 117 ? 5.094 -15.078 5.773 1 96.69 117 GLY B CA 1
ATOM 2190 C C . GLY B 1 117 ? 4.086 -15.055 4.637 1 96.69 117 GLY B C 1
ATOM 2191 O O . GLY B 1 117 ? 3.047 -14.406 4.738 1 96.69 117 GLY B O 1
ATOM 2192 N N . ASP B 1 118 ? 4.387 -15.727 3.564 1 96.75 118 ASP B N 1
ATOM 2193 C CA . ASP B 1 118 ? 3.455 -15.828 2.445 1 96.75 118 ASP B CA 1
ATOM 2194 C C . ASP B 1 118 ? 2.145 -16.484 2.881 1 96.75 118 ASP B C 1
ATOM 2196 O O . ASP B 1 118 ? 1.064 -16.047 2.463 1 96.75 118 ASP B O 1
ATOM 2200 N N . ARG B 1 119 ? 2.314 -17.516 3.68 1 97.88 119 ARG B N 1
ATOM 2201 C CA . ARG B 1 119 ? 1.11 -18.172 4.168 1 97.88 119 ARG B CA 1
ATOM 2202 C C . ARG B 1 119 ? 0.234 -17.203 4.961 1 97.88 119 ARG B C 1
ATOM 2204 O O . ARG B 1 119 ? -0.978 -17.141 4.742 1 97.88 119 ARG B O 1
ATOM 2211 N N . THR B 1 120 ? 0.835 -16.5 5.871 1 98.06 120 THR B N 1
ATOM 2212 C CA . THR B 1 120 ? 0.119 -15.508 6.668 1 98.06 120 THR B CA 1
ATOM 2213 C C . THR B 1 120 ? -0.605 -14.508 5.766 1 98.06 120 THR B C 1
ATOM 2215 O O . THR B 1 120 ? -1.795 -14.25 5.949 1 98.06 120 THR B O 1
ATOM 2218 N N . ASN B 1 121 ? 0.099 -13.953 4.781 1 98.5 121 ASN B N 1
ATOM 2219 C CA . ASN B 1 121 ? -0.44 -12.945 3.881 1 98.5 121 ASN B CA 1
ATOM 2220 C C . ASN B 1 121 ? -1.598 -13.492 3.051 1 98.5 121 ASN B C 1
ATOM 2222 O O . ASN B 1 121 ? -2.65 -12.852 2.949 1 98.5 121 ASN B O 1
ATOM 2226 N N . LEU B 1 122 ? -1.371 -14.633 2.443 1 98.75 122 LEU B N 1
ATOM 2227 C CA . LEU B 1 122 ? -2.344 -15.18 1.504 1 98.75 122 LEU B CA 1
ATOM 2228 C C . LEU B 1 122 ? -3.596 -15.656 2.232 1 98.75 122 LEU B C 1
ATOM 2230 O O . LEU B 1 122 ? -4.707 -15.516 1.722 1 98.75 122 LEU B O 1
ATOM 2234 N N . LEU B 1 123 ? -3.422 -16.266 3.43 1 98.5 123 LEU B N 1
ATOM 2235 C CA . LEU B 1 123 ? -4.578 -16.672 4.223 1 98.5 123 LEU B CA 1
ATOM 2236 C C . LEU B 1 123 ? -5.43 -15.461 4.598 1 98.5 123 LEU B C 1
ATOM 2238 O O . LEU B 1 123 ? -6.656 -15.508 4.488 1 98.5 123 LEU B O 1
ATOM 2242 N N . PHE B 1 124 ? -4.781 -14.453 5.031 1 98.69 124 PHE B N 1
ATOM 2243 C CA . PHE B 1 124 ? -5.547 -13.258 5.367 1 98.69 124 PHE B CA 1
ATOM 2244 C C . PHE B 1 124 ? -6.289 -12.727 4.145 1 98.69 124 PHE B C 1
ATOM 2246 O O . PHE B 1 124 ? -7.484 -12.43 4.219 1 98.69 124 PHE B O 1
ATOM 2253 N N . ALA B 1 125 ? -5.566 -12.617 3.055 1 98.5 125 ALA B N 1
ATOM 2254 C CA . ALA B 1 125 ? -6.145 -12.062 1.834 1 98.5 125 ALA B CA 1
ATOM 2255 C C . ALA B 1 125 ? -7.371 -12.852 1.394 1 98.5 125 ALA B C 1
ATOM 2257 O O . ALA B 1 125 ? -8.359 -12.273 0.937 1 98.5 125 ALA B O 1
ATOM 2258 N N . ALA B 1 126 ? -7.285 -14.109 1.558 1 98 126 ALA B N 1
ATOM 2259 C CA . ALA B 1 126 ? -8.32 -14.992 1.027 1 98 126 ALA B CA 1
ATOM 2260 C C . ALA B 1 126 ? -9.508 -15.086 1.985 1 98 126 ALA B C 1
ATOM 2262 O O . ALA B 1 126 ? -10.648 -15.266 1.556 1 98 126 ALA B O 1
ATOM 2263 N N . LEU B 1 127 ? -9.234 -14.875 3.297 1 97.19 127 LEU B N 1
ATOM 2264 C CA . LEU B 1 127 ? -10.258 -15.344 4.227 1 97.19 127 LEU B CA 1
ATOM 2265 C C . LEU B 1 127 ? -10.75 -14.203 5.113 1 97.19 127 LEU B C 1
ATOM 2267 O O . LEU B 1 127 ? -11.766 -14.344 5.797 1 97.19 127 LEU B O 1
ATOM 2271 N N . ASN B 1 128 ? -10.086 -13.164 5.16 1 97.75 128 ASN B N 1
ATOM 2272 C CA . ASN B 1 128 ? -10.445 -12.109 6.098 1 97.75 128 ASN B CA 1
ATOM 2273 C C . ASN B 1 128 ? -10.852 -10.828 5.371 1 97.75 128 ASN B C 1
ATOM 2275 O O . ASN B 1 128 ? -10.453 -10.609 4.227 1 97.75 128 ASN B O 1
ATOM 2279 N N . GLN B 1 129 ? -11.648 -10.008 6.039 1 97.38 129 GLN B N 1
ATOM 2280 C CA . GLN B 1 129 ? -11.992 -8.672 5.551 1 97.38 129 GLN B CA 1
ATOM 2281 C C . GLN B 1 129 ? -10.969 -7.641 6.02 1 97.38 129 GLN B C 1
ATOM 2283 O O . GLN B 1 129 ? -10.359 -7.801 7.078 1 97.38 129 GLN B O 1
ATOM 2288 N N . GLY B 1 130 ? -10.867 -6.566 5.227 1 98.25 130 GLY B N 1
ATOM 2289 C CA . GLY B 1 130 ? -9.984 -5.473 5.605 1 98.25 130 GLY B CA 1
ATOM 2290 C C . GLY B 1 130 ? -8.617 -5.559 4.953 1 98.25 130 GLY B C 1
ATOM 2291 O O . GLY B 1 130 ? -8.469 -6.168 3.895 1 98.25 130 GLY B O 1
ATOM 2292 N N . THR B 1 131 ? -7.719 -4.84 5.5 1 98.88 131 THR B N 1
ATOM 2293 C CA . THR B 1 131 ? -6.348 -4.762 5.008 1 98.88 131 THR B CA 1
ATOM 2294 C C . THR B 1 131 ? -5.359 -5.172 6.094 1 98.88 131 THR B C 1
ATOM 2296 O O . THR B 1 131 ? -5.516 -4.801 7.258 1 98.88 131 THR B O 1
ATOM 2299 N N . GLN B 1 132 ? -4.406 -5.957 5.707 1 98.94 132 GLN B N 1
ATOM 2300 C CA . GLN B 1 132 ? -3.352 -6.379 6.621 1 98.94 132 GLN B CA 1
ATOM 2301 C C . GLN B 1 132 ? -2.037 -5.668 6.309 1 98.94 132 GLN B C 1
ATOM 2303 O O . GLN B 1 132 ? -1.694 -5.473 5.141 1 98.94 132 GLN B O 1
ATOM 2308 N N . TYR B 1 133 ? -1.346 -5.281 7.336 1 98.94 133 TYR B N 1
ATOM 2309 C CA . TYR B 1 133 ? -0.022 -4.672 7.27 1 98.94 133 TYR B CA 1
ATOM 2310 C C . TYR B 1 133 ? 0.982 -5.457 8.102 1 98.94 133 TYR B C 1
ATOM 2312 O O . TYR B 1 133 ? 0.602 -6.176 9.031 1 98.94 133 TYR B O 1
ATOM 2320 N N . GLY B 1 134 ? 2.303 -5.207 7.758 1 98.75 134 GLY B N 1
ATOM 2321 C CA . GLY B 1 134 ? 3.232 -5.836 8.68 1 98.75 134 GLY B CA 1
ATOM 2322 C C . GLY B 1 134 ? 4.672 -5.777 8.211 1 98.75 134 GLY B C 1
ATOM 2323 O O . GLY B 1 134 ? 4.953 -5.281 7.117 1 98.75 134 GLY B O 1
ATOM 2324 N N . THR B 1 135 ? 5.535 -6.219 9.078 1 98.81 135 THR B N 1
ATOM 2325 C CA . THR B 1 135 ? 6.949 -6.457 8.797 1 98.81 135 THR B CA 1
ATOM 2326 C C . THR B 1 135 ? 7.305 -7.922 9.023 1 98.81 135 THR B C 1
ATOM 2328 O O . THR B 1 135 ? 6.949 -8.5 10.055 1 98.81 135 THR B O 1
ATOM 2331 N N . PHE B 1 136 ? 7.879 -8.469 8.047 1 98.75 136 PHE B N 1
ATOM 2332 C CA . PHE B 1 136 ? 8.414 -9.828 8.156 1 98.75 136 PHE B CA 1
ATOM 2333 C C . PHE B 1 136 ? 9.938 -9.812 8.094 1 98.75 136 PHE B C 1
ATOM 2335 O O . PHE B 1 136 ? 10.516 -9.266 7.152 1 98.75 136 PHE B O 1
ATOM 2342 N N . GLU B 1 137 ? 10.586 -10.406 9.031 1 98.44 137 GLU B N 1
ATOM 2343 C CA . GLU B 1 137 ? 12.031 -10.57 9.039 1 98.44 137 GLU B CA 1
ATOM 2344 C C . GLU B 1 137 ? 12.43 -12.023 8.781 1 98.44 137 GLU B C 1
ATOM 2346 O O . GLU B 1 137 ? 11.906 -12.93 9.43 1 98.44 137 GLU B O 1
ATOM 2351 N N . TYR B 1 138 ? 13.289 -12.227 7.883 1 98.12 138 TYR B N 1
ATOM 2352 C CA . TYR B 1 138 ? 13.758 -13.555 7.504 1 98.12 138 TYR B CA 1
ATOM 2353 C C . TYR B 1 138 ? 15.281 -13.641 7.602 1 98.12 138 TYR B C 1
ATOM 2355 O O . TYR B 1 138 ? 15.977 -12.633 7.508 1 98.12 138 TYR B O 1
ATOM 2363 N N . THR B 1 139 ? 15.75 -14.875 7.746 1 97.94 139 THR B N 1
ATOM 2364 C CA . THR B 1 139 ? 17.156 -15.141 7.48 1 97.94 139 THR B CA 1
ATOM 2365 C C . THR B 1 139 ? 17.438 -15.141 5.98 1 97.94 139 THR B C 1
ATOM 2367 O O . THR B 1 139 ? 16.516 -15.07 5.172 1 97.94 139 THR B O 1
ATOM 2370 N N . GLU B 1 140 ? 18.656 -15.195 5.594 1 96.5 140 GLU B N 1
ATOM 2371 C CA . GLU B 1 140 ? 19.062 -15.234 4.188 1 96.5 140 GLU B CA 1
ATOM 2372 C C . GLU B 1 140 ? 18.531 -16.484 3.496 1 96.5 140 GLU B C 1
ATOM 2374 O O . GLU B 1 140 ? 18.391 -16.516 2.271 1 96.5 140 GLU B O 1
ATOM 2379 N N . ASP B 1 141 ? 18.25 -17.516 4.328 1 93 141 ASP B N 1
ATOM 2380 C CA . ASP B 1 141 ? 17.703 -18.75 3.779 1 93 141 ASP B CA 1
ATOM 2381 C C . ASP B 1 141 ? 16.172 -18.766 3.867 1 93 141 ASP B C 1
ATOM 2383 O O . ASP B 1 141 ? 15.555 -19.828 3.791 1 93 141 ASP B O 1
ATOM 2387 N N . PHE B 1 142 ? 15.555 -17.594 4.238 1 92.5 142 PHE B N 1
ATOM 2388 C CA . PHE B 1 142 ? 14.117 -17.344 4.207 1 92.5 142 PHE B CA 1
ATOM 2389 C C . PHE B 1 142 ? 13.414 -18.094 5.324 1 92.5 142 PHE B C 1
ATOM 2391 O O . PHE B 1 142 ? 12.273 -18.531 5.16 1 92.5 142 PHE B O 1
ATOM 2398 N N . GLU B 1 143 ? 14.156 -18.297 6.32 1 95.31 143 GLU B N 1
ATOM 2399 C CA . GLU B 1 143 ? 13.492 -18.719 7.551 1 95.31 143 GLU B CA 1
ATOM 2400 C C . GLU B 1 143 ? 12.914 -17.516 8.305 1 95.31 143 GLU B C 1
ATOM 2402 O O . GLU B 1 143 ? 13.609 -16.531 8.523 1 95.31 143 GLU B O 1
ATOM 2407 N N . LEU B 1 144 ? 11.727 -17.625 8.711 1 97.44 144 LEU B N 1
ATOM 2408 C CA . LEU B 1 144 ? 11.07 -16.5 9.383 1 97.44 144 LEU B CA 1
ATOM 2409 C C . LEU B 1 144 ? 11.656 -16.281 10.773 1 97.44 144 LEU B C 1
ATOM 2411 O O . LEU B 1 144 ? 11.68 -17.188 11.602 1 97.44 144 LEU B O 1
ATOM 2415 N N . ILE B 1 145 ? 12.211 -15.133 11.008 1 97.62 145 ILE B N 1
ATOM 2416 C CA . ILE B 1 145 ? 12.75 -14.719 12.297 1 97.62 145 ILE B CA 1
ATOM 2417 C C . ILE B 1 145 ? 11.641 -14.117 13.156 1 97.62 145 ILE B C 1
ATOM 2419 O O . ILE B 1 145 ? 11.5 -14.469 14.328 1 97.62 145 ILE B O 1
ATOM 2423 N N . SER B 1 146 ? 10.859 -13.234 12.609 1 97.75 146 SER B N 1
ATOM 2424 C CA . SER B 1 146 ? 9.781 -12.547 13.312 1 97.75 146 SER B CA 1
ATOM 2425 C C . SER B 1 146 ? 8.789 -11.93 12.344 1 97.75 146 SER B C 1
ATOM 2427 O O . SER B 1 146 ? 9.094 -11.742 11.164 1 97.75 146 SER B O 1
ATOM 2429 N N . GLU B 1 147 ? 7.598 -11.742 12.805 1 98.19 147 GLU B N 1
ATOM 2430 C CA . GLU B 1 147 ? 6.57 -11.008 12.07 1 98.19 147 GLU B CA 1
ATOM 2431 C C . GLU B 1 147 ? 5.781 -10.094 13 1 98.19 147 GLU B C 1
ATOM 2433 O O . GLU B 1 147 ? 5.508 -10.453 14.148 1 98.19 147 GLU B O 1
ATOM 2438 N N . LYS B 1 148 ? 5.586 -8.914 12.703 1 98.5 148 LYS B N 1
ATOM 2439 C CA . LYS B 1 148 ? 4.703 -7.945 13.344 1 98.5 148 LYS B CA 1
ATOM 2440 C C . LYS B 1 148 ? 3.559 -7.547 12.414 1 98.5 148 LYS B C 1
ATOM 2442 O O . LYS B 1 148 ? 3.789 -6.988 11.344 1 98.5 148 LYS B O 1
ATOM 2447 N N . ILE B 1 149 ? 2.297 -7.809 12.875 1 98.69 149 ILE B N 1
ATOM 2448 C CA . ILE B 1 149 ? 1.155 -7.699 11.977 1 98.69 149 ILE B CA 1
ATOM 2449 C C . ILE B 1 149 ? 0.146 -6.703 12.539 1 98.69 149 ILE B C 1
ATOM 2451 O O . ILE B 1 149 ? -0.074 -6.648 13.75 1 98.69 149 ILE B O 1
ATOM 2455 N N . GLN B 1 150 ? -0.42 -5.887 11.727 1 98.81 150 GLN B N 1
ATOM 2456 C CA . GLN B 1 150 ? -1.577 -5.043 12 1 98.81 150 GLN B CA 1
ATOM 2457 C C . GLN B 1 150 ? -2.693 -5.293 10.992 1 98.81 150 GLN B C 1
ATOM 2459 O O . GLN B 1 150 ? -2.43 -5.688 9.852 1 98.81 150 GLN B O 1
ATOM 2464 N N . ASN B 1 151 ? -3.914 -5.141 11.398 1 98.69 151 ASN B N 1
ATOM 2465 C CA . ASN B 1 151 ? -5.086 -5.242 10.531 1 98.69 151 ASN B CA 1
ATOM 2466 C C . ASN B 1 151 ? -6.027 -4.055 10.719 1 98.69 151 ASN B C 1
ATOM 2468 O O . ASN B 1 151 ? -6.082 -3.469 11.805 1 98.69 151 ASN B O 1
ATOM 2472 N N . SER B 1 152 ? -6.668 -3.688 9.664 1 98.69 152 SER B N 1
ATOM 2473 C CA . SER B 1 152 ? -7.707 -2.666 9.766 1 98.69 152 SER B CA 1
ATOM 2474 C C . SER B 1 152 ? -8.844 -2.934 8.789 1 98.69 152 SER B C 1
ATOM 2476 O O . SER B 1 152 ? -8.68 -3.705 7.84 1 98.69 152 SER B O 1
ATOM 2478 N N . THR B 1 153 ? -9.992 -2.391 9.094 1 97.81 153 THR B N 1
ATOM 2479 C CA . THR B 1 153 ? -11.148 -2.4 8.211 1 97.81 153 THR B CA 1
ATOM 2480 C C . THR B 1 153 ? -11.68 -0.985 7.988 1 97.81 153 THR B C 1
ATOM 2482 O O . THR B 1 153 ? -11.648 -0.158 8.906 1 97.81 153 THR B O 1
ATOM 2485 N N . GLU B 1 154 ? -12.039 -0.718 6.773 1 95.31 154 GLU B N 1
ATOM 2486 C CA . GLU B 1 154 ? -12.625 0.587 6.488 1 95.31 154 GLU B CA 1
ATOM 2487 C C . GLU B 1 154 ? -13.914 0.798 7.277 1 95.31 154 GLU B C 1
ATOM 2489 O O . GLU B 1 154 ? -14.773 -0.082 7.32 1 95.31 154 GLU B O 1
ATOM 2494 N N . GLN B 1 155 ? -13.93 1.899 7.941 1 87.81 155 GLN B N 1
ATOM 2495 C CA . GLN B 1 155 ? -15.148 2.209 8.688 1 87.81 155 GLN B CA 1
ATOM 2496 C C . GLN B 1 155 ? -16.141 2.977 7.82 1 87.81 155 GLN B C 1
ATOM 2498 O O . GLN B 1 155 ? -15.742 3.801 6.996 1 87.81 155 GLN B O 1
ATOM 2503 N N . ASN B 1 156 ? -17.375 2.639 7.746 1 66.44 156 ASN B N 1
ATOM 2504 C CA . ASN B 1 156 ? -18.469 3.283 7.016 1 66.44 156 ASN B CA 1
ATOM 2505 C C . ASN B 1 156 ? -18.828 4.633 7.629 1 66.44 156 ASN B C 1
ATOM 2507 O O . ASN B 1 156 ? -18.719 4.812 8.844 1 66.44 156 ASN B O 1
#

Organism: NCBI:txid1224748

Secondary structure (DSSP, 8-state):
-EEEEEEEEEETTEEEEEE-TTTT-EE-SEEEPPTT--HHHHHHHHHHHHHSEEEES-EEEEEEEEEEEETTEEEEEEEEEEEEESEEEE---SEETTEEEEEEEGGGGGTSS--HHHHHHHHHHHH-SSEEEEEEEEETT--EEEEEEEEE----/-EEEEEEEEEETTEEEEEE-TTTT-EE-SEEEPPTT--HHHHHHHHHHHHHSEEEES-EEEEEEEEEEEETTEEEEEEEEEEEEESEEEE---SEETTEEEEEEEGGGGGTSS--HHHHHHHHHHHH-SSEEEEEEEEETT--EEEEEEEEE----

InterPro domains:
  IPR000086 NUDIX hydrolase domain [PF00293] (11-119)
  IPR000086 NUDIX hydrolase domain [PS51462] (1-127)
  IPR015797 NUDIX hydrolase-like domain superfamily [SSF55811] (10-121)

Nearest PDB structures (foldseek):
  3fk9-assembly1_B  TM=9.776E-01  e=1.212E-21  Halalkalibacterium halodurans
  8i1i-assembly2_B  TM=8.728E-01  e=1.474E-12  Homo sapiens
  6nch-assembly1_B  TM=6.715E-01  e=9.055E-08  Bacillus cereus ATCC 14579
  6nci-assembly1_B  TM=6.974E-01  e=6.097E-07  Bacillus cereus ATCC 14579
  6nci-assembly1_A  TM=6.634E-01  e=8.718E-07  Bacillus cereus ATCC 14579

Radius of gyration: 19.82 Å; Cα contacts (8 Å, |Δi|>4): 801; chains: 2; bounding box: 41×55×44 Å

Solvent-accessible surface area (backbone atoms only — not comparable to full-atom values): 16198 Å² total; per-residue (Å²): 96,55,45,34,22,23,32,34,38,35,46,96,69,19,30,45,32,30,32,27,76,75,93,54,29,48,39,53,38,41,41,72,56,59,91,80,46,21,68,63,58,34,20,53,51,32,29,28,74,73,30,52,33,47,73,32,77,54,29,80,25,34,46,34,27,39,34,29,30,59,86,94,41,78,77,46,58,33,39,41,36,37,29,35,14,62,38,70,46,78,66,61,55,54,68,53,100,70,24,41,46,49,77,38,53,55,74,45,56,79,68,55,56,47,53,66,68,56,40,56,53,52,50,42,53,75,71,49,86,48,38,38,34,19,24,39,34,20,34,86,84,60,44,79,73,49,72,49,78,48,74,30,55,82,79,133,98,57,44,34,24,23,32,35,39,34,48,96,70,21,31,45,33,30,32,26,77,77,95,53,31,48,41,53,36,40,42,73,54,57,91,81,47,19,68,61,58,34,20,53,50,34,28,27,74,71,30,52,32,46,72,32,76,52,30,79,24,33,44,34,28,40,34,29,29,60,83,93,42,76,77,47,58,34,40,40,36,38,29,34,14,63,37,70,44,77,65,61,54,53,68,53,100,72,23,42,46,47,76,39,53,55,76,45,59,80,69,56,57,47,52,67,67,56,39,56,51,52,50,42,53,74,73,47,86,49,37,38,33,19,24,40,33,21,35,84,84,60,45,78,73,48,73,49,78,48,74,29,52,85,79,132

Foldseek 3Di:
DWEKEFEWEAEPQKTKWFQAPPPRAIAGQIGTDDPPDDSVVRHQVRNCVQWVKGFAPKDWAEKEWEFEDDVVHTPDIYIYTYIYGHDIDDHTDQADPGGGIDIDRLVCLVPGHHQPVRSVRSNCNVPHAFHKYWYWYAYPVRHTPDIDMDTDHDDD/DWEKEFEWEAEPQKTKWFQAPPPRAIAGQIGTDDPPDDSVRRHQVRNCVQWVKGFAPKDWAEKEWEFEDDVVHTPDIYMYTYIYGHDIDDHTDQADPGGGIDIDRLVCLVPGHHQPVRSVRSNCNVPHAFHKYWYWYAYPVRHTPDIDMDTDHDDD